Protein AF-A0A7X6ZC58-F1 (afdb_monomer_lite)

Foldseek 3Di:
DAFFDFPAKPVGCPPVDDDDPPDDDIDTDTDRGAAKDAQADQAFPFVVVSCVVCVVSQEAEDEDEDADQPRDFRGWHAKVVGGGDIDGRHYYIYTYTHNYHDWFFAADQAFPQPVVSCVVCVVRQEAAQEEAEPVNDDDDSVQKGFQDKPPDGRDIDHHHHHMYTYIYGPVVNVCSVCVPCQDQKDFDAPQAFPQQVVNCVVCVNNVQPDEAEAEPDPPAPADCVDPVRSRQKGFHDKPPDGRDIDGSPVGIYTYIHGPVSNVCSVPVDPPPPPDDDDDDDDDDDDDDDDDDDDDDDDDDD

Radius of gyration: 50.61 Å; chains: 1; bounding box: 110×76×152 Å

Sequence (301 aa):
VLPDIVLRQEPESDGELRIEPQGVTLTLYISLGQDSAVVPDVTGKSFQIADIELRTEGFLVKFTPEVSATVGKDTVIRTEPASGELAPKGSTVELFYSTGPEYVVMPGLQGLPYDQALSLLEENSLLLGGESSISGETIPDNDKYVIKQSPEAGGKYPPNTLVVITVGTAKNLYDYLNPTTVPEEAVMLEVRGLTFAKAMEEMEPLGVGSYKMVRWNPATTLDPNKAEDRTKIYIIEQKPEPGTRFKPSEGVTLTYGSAADLEEYRNPTTTTTTTTTPSTTEATTTVPSTTEPDPTEPEEP

pLDDT: mean 83.3, std 16.62, range [32.03, 97.62]

Structure (mmCIF, N/CA/C/O backbone):
data_AF-A0A7X6ZC58-F1
#
_entry.id   AF-A0A7X6ZC58-F1
#
loop_
_atom_site.group_PDB
_atom_site.id
_atom_site.type_symbol
_atom_site.label_atom_id
_atom_site.label_alt_id
_atom_site.label_comp_id
_atom_site.label_asym_id
_atom_site.label_entity_id
_atom_site.label_seq_id
_atom_site.pdbx_PDB_ins_code
_atom_site.Cartn_x
_atom_site.Cartn_y
_atom_site.Cartn_z
_atom_site.occupancy
_atom_site.B_iso_or_equiv
_atom_site.auth_seq_id
_atom_site.auth_comp_id
_atom_site.auth_asym_id
_atom_site.auth_atom_id
_atom_site.pdbx_PDB_model_num
ATOM 1 N N . VAL A 1 1 ? -29.790 4.967 52.715 1.00 55.62 1 VAL A N 1
ATOM 2 C CA . VAL A 1 1 ? -29.572 4.672 54.155 1.0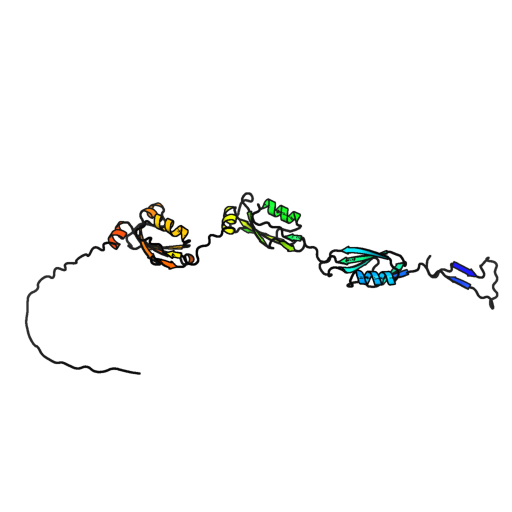0 55.62 1 VAL A CA 1
ATOM 3 C C . VAL A 1 1 ? -28.454 3.642 54.228 1.00 55.62 1 VAL A C 1
ATOM 5 O O . VAL A 1 1 ? -28.337 2.887 53.270 1.00 55.62 1 VAL A O 1
ATOM 8 N N . LEU A 1 2 ? -27.610 3.635 55.263 1.00 58.84 2 LEU A N 1
ATOM 9 C CA . LEU A 1 2 ? -26.588 2.587 55.417 1.00 58.84 2 LEU A CA 1
ATOM 10 C C . LEU A 1 2 ? -27.236 1.272 55.897 1.00 58.84 2 LEU A C 1
ATOM 12 O O . LEU A 1 2 ? -28.250 1.349 56.594 1.00 58.84 2 LEU A O 1
ATOM 16 N N . PRO A 1 3 ? -26.684 0.095 55.547 1.00 68.88 3 PRO A N 1
ATOM 17 C CA . PRO A 1 3 ? -27.120 -1.180 56.116 1.00 68.88 3 PRO A CA 1
ATOM 18 C C . PRO A 1 3 ? -26.828 -1.262 57.624 1.00 68.88 3 PRO A C 1
ATOM 20 O O . PRO A 1 3 ? -26.072 -0.456 58.166 1.00 68.88 3 PRO A O 1
ATOM 23 N N . ASP A 1 4 ? -27.451 -2.233 58.293 1.00 71.06 4 ASP A N 1
ATOM 24 C CA . ASP A 1 4 ? -27.249 -2.617 59.701 1.00 71.06 4 ASP A CA 1
ATOM 25 C C . ASP A 1 4 ? -27.532 -1.529 60.761 1.00 71.06 4 ASP A C 1
ATOM 27 O O . ASP A 1 4 ? -27.325 -1.735 61.958 1.00 71.06 4 ASP A O 1
ATOM 31 N N . ILE A 1 5 ? -28.101 -0.388 60.360 1.00 78.50 5 ILE A N 1
ATOM 32 C CA . ILE A 1 5 ? -28.598 0.643 61.282 1.00 78.50 5 ILE A CA 1
ATOM 33 C C . ILE A 1 5 ? -30.015 0.296 61.755 1.00 78.50 5 ILE A C 1
ATOM 35 O O . ILE A 1 5 ? -30.922 0.118 60.941 1.00 78.50 5 ILE A O 1
ATOM 39 N N . VAL A 1 6 ? -30.236 0.286 63.073 1.00 81.00 6 VAL A N 1
ATOM 40 C CA . VAL A 1 6 ? -31.583 0.265 63.671 1.00 81.00 6 VAL A CA 1
ATOM 41 C C . VAL A 1 6 ? -32.301 1.575 63.337 1.00 81.00 6 VAL A C 1
ATOM 43 O O . VAL A 1 6 ? -31.884 2.648 63.768 1.00 81.00 6 VAL A O 1
ATOM 46 N N . LEU A 1 7 ? -33.391 1.487 62.576 1.00 81.50 7 LEU A N 1
ATOM 47 C CA . LEU A 1 7 ? -34.234 2.625 62.195 1.00 81.50 7 LEU A CA 1
ATOM 48 C C . LEU A 1 7 ? -35.338 2.899 63.215 1.00 81.50 7 LEU A C 1
ATOM 50 O O . LEU A 1 7 ? -35.755 4.042 63.385 1.00 81.50 7 LEU A O 1
ATOM 54 N N . ARG A 1 8 ? -35.829 1.842 63.866 1.00 83.44 8 ARG A N 1
ATOM 55 C CA . ARG A 1 8 ? -36.879 1.896 64.886 1.00 83.44 8 ARG A CA 1
ATOM 56 C C . ARG A 1 8 ? -36.782 0.664 65.782 1.00 83.44 8 ARG A C 1
ATOM 58 O O . ARG A 1 8 ? -36.364 -0.401 65.328 1.00 83.44 8 ARG A O 1
ATOM 65 N N . GLN A 1 9 ? -37.197 0.804 67.033 1.00 84.56 9 GLN A N 1
ATOM 66 C CA . GLN A 1 9 ? -37.374 -0.310 67.962 1.00 84.56 9 GLN A CA 1
ATOM 67 C C . GLN A 1 9 ? -38.785 -0.273 68.551 1.00 84.56 9 GLN A C 1
ATOM 69 O O . GLN A 1 9 ? -39.342 0.807 68.723 1.00 84.56 9 GLN A O 1
ATOM 74 N N . GLU A 1 10 ? -39.346 -1.433 68.876 1.00 83.12 10 GLU A N 1
ATOM 75 C CA . GLU A 1 10 ? -40.589 -1.548 69.640 1.00 83.12 10 GLU A CA 1
ATOM 76 C C . GLU A 1 10 ? -40.375 -2.467 70.859 1.00 83.12 10 GLU A C 1
ATOM 78 O O . GLU A 1 10 ? -39.883 -3.586 70.682 1.00 83.12 10 GLU A O 1
ATOM 83 N N . PRO A 1 11 ? -40.732 -2.036 72.087 1.00 83.62 11 PRO A N 1
ATOM 84 C CA . PRO A 1 11 ? -41.199 -0.693 72.450 1.00 83.62 11 PRO A CA 1
ATOM 85 C C . PRO A 1 11 ? -40.168 0.414 72.157 1.00 83.62 11 PRO A C 1
ATOM 87 O O . PRO A 1 11 ? -38.953 0.211 72.238 1.00 83.62 11 PRO A O 1
ATOM 90 N N . GLU A 1 12 ? -40.672 1.596 71.800 1.00 77.00 12 GLU A N 1
ATOM 91 C CA . GLU A 1 12 ? -39.849 2.796 71.634 1.00 77.00 12 GLU A CA 1
ATOM 92 C C . GLU A 1 12 ? -39.301 3.247 72.997 1.00 77.00 12 GLU A C 1
ATOM 94 O O . GLU A 1 12 ? -39.978 3.141 74.019 1.00 77.00 12 GLU A O 1
ATOM 99 N N . SER A 1 13 ? -38.055 3.724 73.022 1.00 73.94 13 SER A N 1
ATOM 100 C CA . SER A 1 13 ? -37.399 4.174 74.252 1.00 73.94 13 SER A CA 1
ATOM 101 C C . SER A 1 13 ? -37.700 5.649 74.516 1.00 73.94 13 SER A C 1
ATOM 103 O O . SER A 1 13 ? -37.052 6.522 73.942 1.00 73.94 13 SER A O 1
ATOM 105 N N . ASP A 1 14 ? -38.613 5.921 75.446 1.00 70.50 14 ASP A N 1
ATOM 106 C CA . ASP A 1 14 ? -38.864 7.258 76.008 1.00 70.50 14 ASP A CA 1
ATOM 107 C C . ASP A 1 14 ? -37.728 7.775 76.923 1.00 70.50 14 ASP A C 1
ATOM 109 O O . ASP A 1 14 ? -37.619 8.977 77.159 1.00 70.50 14 ASP A O 1
ATOM 113 N N . GLY A 1 15 ? -36.857 6.879 77.401 1.00 68.25 15 GLY A N 1
ATOM 114 C CA . GLY A 1 15 ? -35.766 7.170 78.338 1.00 68.25 15 GLY A CA 1
ATOM 115 C C . GLY A 1 15 ? -36.094 6.892 79.812 1.00 68.25 15 GLY A C 1
ATOM 116 O O . GLY A 1 15 ? -35.179 6.879 80.636 1.00 68.25 15 GLY A O 1
ATOM 117 N N . GLU A 1 16 ? -37.354 6.603 80.147 1.00 64.06 16 GLU A N 1
ATOM 118 C CA . GLU A 1 16 ? -37.800 6.191 81.488 1.00 64.06 16 GLU A CA 1
ATOM 119 C C . GLU A 1 16 ? -38.141 4.688 81.567 1.00 64.06 16 GLU A C 1
ATOM 121 O O . GLU A 1 16 ? -38.162 4.117 82.664 1.00 64.06 16 GLU A O 1
ATOM 126 N N . LEU A 1 17 ? -38.357 4.031 80.419 1.00 63.53 17 LEU A N 1
ATOM 127 C CA . LEU A 1 17 ? -38.759 2.629 80.270 1.00 63.53 17 LEU A CA 1
ATOM 128 C C . LEU A 1 17 ? -37.809 1.631 80.966 1.00 63.53 17 LEU A C 1
ATOM 130 O O . LEU A 1 17 ? -36.859 1.099 80.385 1.00 63.53 17 LEU A O 1
ATOM 134 N N . ARG A 1 18 ? -38.121 1.297 82.221 1.00 63.59 18 ARG A N 1
ATOM 135 C CA . ARG A 1 18 ? -37.477 0.209 82.967 1.00 63.59 18 ARG A CA 1
ATOM 136 C C . ARG A 1 18 ? -37.988 -1.154 82.505 1.00 63.59 18 ARG A C 1
ATOM 138 O O . ARG A 1 18 ? -38.986 -1.661 83.008 1.00 63.59 18 ARG A O 1
ATOM 145 N N . ILE A 1 19 ? -37.253 -1.758 81.580 1.00 64.31 19 ILE A N 1
ATOM 146 C CA . ILE A 1 19 ? -37.431 -3.155 81.176 1.00 64.31 19 ILE A CA 1
ATOM 147 C C . ILE A 1 19 ? -36.996 -4.080 82.326 1.00 64.31 19 ILE A C 1
ATOM 149 O O . ILE A 1 19 ? -35.841 -4.039 82.757 1.00 64.31 19 ILE A O 1
ATOM 153 N N . GLU A 1 20 ? -37.902 -4.930 82.817 1.00 65.19 20 GLU A N 1
ATOM 154 C CA . GLU A 1 20 ? -37.530 -6.021 83.726 1.00 65.19 20 GLU A CA 1
ATOM 155 C C . GLU A 1 20 ? -36.683 -7.070 82.977 1.00 65.19 20 GLU A C 1
ATOM 157 O O . GLU A 1 20 ? -36.972 -7.381 81.819 1.00 65.19 20 GLU A O 1
ATOM 162 N N 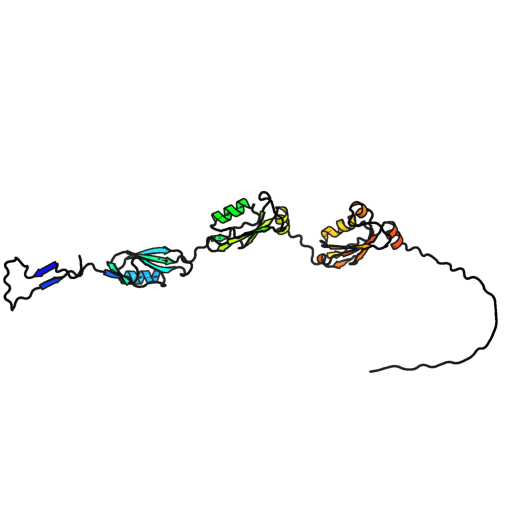. PRO A 1 21 ? -35.637 -7.646 83.602 1.00 61.38 21 PRO A N 1
ATOM 163 C CA . PRO A 1 21 ? -34.605 -8.415 82.896 1.00 61.38 21 PRO A CA 1
ATOM 164 C C . PRO A 1 21 ? -35.061 -9.776 82.339 1.00 61.38 21 PRO A C 1
ATOM 166 O O . PRO A 1 21 ? -34.238 -10.509 81.793 1.00 61.38 21 PRO A O 1
ATOM 169 N N . GLN A 1 22 ? -36.337 -10.147 82.488 1.00 61.31 22 GLN A N 1
ATOM 170 C CA . GLN A 1 22 ? -36.923 -11.369 81.936 1.00 61.31 22 GLN A CA 1
ATOM 171 C C . GLN A 1 22 ? -38.358 -11.093 81.460 1.00 61.31 22 GLN A C 1
ATOM 173 O O . GLN A 1 22 ? -39.194 -10.663 82.246 1.00 61.31 22 GLN A O 1
ATOM 178 N N . GLY A 1 23 ? -38.653 -11.377 80.185 1.00 66.31 23 GLY A N 1
ATOM 179 C CA . GLY A 1 23 ? -40.019 -11.385 79.635 1.00 66.31 23 GLY A CA 1
ATOM 180 C C . GLY A 1 23 ? -40.331 -10.350 78.546 1.00 66.31 23 GLY A C 1
ATOM 181 O O . GLY A 1 23 ? -41.304 -10.536 77.821 1.00 66.31 23 GLY A O 1
ATOM 182 N N . VAL A 1 24 ? -39.519 -9.301 78.374 1.00 74.00 24 VAL A N 1
ATOM 183 C CA . VAL A 1 24 ? -39.725 -8.301 77.308 1.00 74.00 24 VAL A CA 1
ATOM 184 C C . VAL A 1 24 ? -39.003 -8.712 76.024 1.00 74.00 24 VAL A C 1
ATOM 186 O O . VAL A 1 24 ? -37.785 -8.880 76.011 1.00 74.00 24 VAL A O 1
ATOM 189 N N . THR A 1 25 ? -39.755 -8.820 74.929 1.00 75.19 25 THR A N 1
ATOM 190 C CA . THR A 1 25 ? -39.218 -8.960 73.568 1.00 75.19 25 THR A CA 1
ATOM 191 C C . THR A 1 25 ? -39.019 -7.575 72.961 1.00 75.19 25 THR A C 1
ATOM 193 O O . THR A 1 25 ? -39.953 -6.775 72.959 1.00 75.19 25 THR A O 1
ATOM 196 N N . LEU A 1 26 ? -37.826 -7.301 72.426 1.00 83.12 26 LEU A N 1
ATOM 197 C CA . LEU A 1 26 ? -37.522 -6.064 71.706 1.00 83.12 26 LEU A CA 1
ATOM 198 C C . LEU A 1 26 ? -37.515 -6.337 70.193 1.00 83.12 26 LEU A C 1
ATOM 200 O O . LEU A 1 26 ? -36.701 -7.126 69.711 1.00 83.12 26 LEU A O 1
ATOM 204 N N . THR A 1 27 ? -38.401 -5.690 69.441 1.00 86.19 27 THR A N 1
ATOM 205 C CA . THR A 1 27 ? -38.455 -5.794 67.974 1.00 86.19 27 THR A CA 1
ATOM 206 C C . THR A 1 27 ? -37.584 -4.703 67.361 1.00 86.19 27 THR A C 1
ATOM 208 O O . THR A 1 27 ? -37.837 -3.522 67.585 1.00 86.19 27 THR A O 1
ATOM 211 N N . LEU A 1 28 ? -36.572 -5.077 66.574 1.00 82.81 28 LEU A N 1
ATOM 212 C CA . LEU A 1 28 ? -35.681 -4.137 65.883 1.00 82.81 28 LEU A CA 1
ATOM 213 C C . LEU A 1 28 ? -35.998 -4.074 64.385 1.00 82.81 28 LEU A C 1
ATOM 215 O O . LEU A 1 28 ? -35.921 -5.080 63.682 1.00 82.81 28 LEU A O 1
ATOM 219 N N . TYR A 1 29 ? -36.290 -2.875 63.886 1.00 83.38 29 TYR A N 1
ATOM 220 C CA . TYR A 1 29 ? -36.428 -2.589 62.460 1.00 83.38 29 TYR A CA 1
ATOM 221 C C . TYR A 1 29 ? -35.076 -2.113 61.922 1.00 83.38 29 TYR A C 1
ATOM 223 O O . TYR A 1 29 ? -34.695 -0.957 62.114 1.00 83.38 29 TYR A O 1
ATOM 231 N N . ILE A 1 30 ? -34.335 -3.015 61.282 1.00 80.44 30 ILE A N 1
ATOM 232 C CA . ILE A 1 30 ? -32.977 -2.764 60.779 1.00 80.44 30 ILE A CA 1
ATOM 233 C C . ILE A 1 30 ? -33.029 -2.340 59.305 1.00 80.44 30 ILE A C 1
ATOM 235 O O . ILE A 1 30 ? -33.803 -2.880 58.513 1.00 80.44 30 ILE A O 1
ATOM 239 N N . SER A 1 31 ? -32.204 -1.365 58.926 1.00 76.44 31 SER A N 1
ATOM 240 C CA . SER A 1 31 ? -32.019 -0.968 57.533 1.00 76.44 31 SER A CA 1
ATOM 241 C C . SER A 1 31 ? -31.264 -2.040 56.751 1.00 76.44 31 SER A C 1
ATOM 243 O O . SER A 1 31 ? -30.138 -2.382 57.095 1.00 76.44 31 SER A O 1
ATOM 245 N N . LEU A 1 32 ? -31.839 -2.494 55.637 1.00 70.31 32 LEU A N 1
ATOM 246 C CA . LEU A 1 32 ? -31.146 -3.342 54.657 1.00 70.31 32 LEU A CA 1
ATOM 247 C C . LEU A 1 32 ? -30.225 -2.539 53.712 1.00 70.31 32 LEU A C 1
ATOM 249 O O . LEU A 1 32 ? -29.669 -3.094 52.770 1.00 70.31 32 LEU A O 1
ATOM 253 N N . GLY A 1 33 ? -30.069 -1.229 53.933 1.00 68.25 33 GLY A N 1
ATOM 254 C CA . GLY A 1 33 ? -29.308 -0.341 53.056 1.00 68.25 33 GLY A CA 1
ATOM 255 C C . GLY A 1 33 ? -30.079 0.085 51.801 1.00 68.25 33 GLY A C 1
ATOM 256 O O . GLY A 1 33 ? -31.295 0.282 51.832 1.00 68.25 33 GLY A O 1
ATOM 257 N N . GLN A 1 34 ? -29.353 0.288 50.702 1.00 71.62 34 GLN A N 1
ATOM 258 C CA . GLN A 1 34 ? -29.904 0.513 49.363 1.00 71.62 34 GLN A CA 1
ATOM 259 C C . GLN A 1 34 ? -29.814 -0.799 48.582 1.00 71.62 34 GLN A C 1
ATOM 261 O O . GLN A 1 34 ? -28.732 -1.382 48.523 1.00 71.62 34 GLN A O 1
ATOM 266 N N . ASP A 1 35 ? -30.923 -1.257 47.989 1.00 80.69 35 ASP A N 1
ATOM 267 C CA . ASP A 1 35 ? -30.922 -2.519 47.240 1.00 80.69 35 ASP A CA 1
ATOM 268 C C . ASP A 1 35 ? -29.908 -2.450 46.088 1.00 80.69 35 ASP A C 1
ATOM 270 O O . ASP A 1 35 ? -29.960 -1.552 45.244 1.00 80.69 35 ASP A O 1
ATOM 274 N N . SER A 1 36 ? -28.947 -3.367 46.114 1.00 84.56 36 SER A N 1
ATOM 275 C CA . SER A 1 36 ? -27.740 -3.354 45.291 1.00 84.56 36 SER A CA 1
ATOM 276 C C . SER A 1 36 ? -27.432 -4.770 44.823 1.00 84.56 36 SER A C 1
ATOM 278 O O . SER A 1 36 ? -27.675 -5.736 45.549 1.00 84.56 36 SER A O 1
ATOM 280 N N . ALA A 1 37 ? -26.901 -4.893 43.614 1.00 88.94 37 ALA A N 1
ATOM 281 C CA . ALA A 1 37 ? -26.422 -6.146 43.045 1.00 88.94 37 ALA A CA 1
ATOM 282 C C . ALA A 1 37 ? -24.916 -6.053 42.768 1.00 88.94 37 ALA A C 1
ATOM 284 O O . ALA A 1 37 ? -24.338 -4.965 42.731 1.00 88.94 37 ALA A O 1
ATOM 285 N N . VAL A 1 38 ? -24.278 -7.207 42.586 1.00 92.69 38 VAL A N 1
ATOM 286 C CA . VAL A 1 38 ? -22.905 -7.281 42.078 1.00 92.69 38 VAL A CA 1
ATOM 287 C C . VAL A 1 38 ? -22.968 -7.198 40.556 1.00 92.69 38 VAL A C 1
ATOM 289 O O . VAL A 1 38 ? -23.770 -7.904 39.948 1.00 92.69 38 VAL A O 1
ATOM 292 N N . VAL A 1 39 ? -22.140 -6.364 39.928 1.00 95.38 39 VAL A N 1
ATOM 293 C CA . VAL A 1 39 ? -22.055 -6.303 38.462 1.00 95.38 39 VAL A CA 1
ATOM 294 C C . VAL A 1 39 ? -21.466 -7.629 37.942 1.00 95.38 39 VAL A C 1
ATOM 296 O O . VAL A 1 39 ? -20.329 -7.954 38.297 1.00 95.38 39 VAL A O 1
ATOM 299 N N . PRO A 1 40 ? -22.198 -8.423 37.135 1.00 94.94 40 PRO A N 1
ATOM 300 C CA . PRO A 1 40 ? -21.706 -9.697 36.613 1.00 94.94 40 PRO A CA 1
ATOM 301 C C . PRO A 1 40 ? -20.539 -9.503 35.637 1.00 94.94 40 PRO A C 1
ATOM 303 O O . PRO A 1 40 ? -20.475 -8.506 34.917 1.00 94.94 40 PRO A O 1
ATOM 306 N N . ASP A 1 41 ? -19.634 -10.485 35.565 1.00 96.25 41 ASP A N 1
ATOM 307 C CA . ASP A 1 41 ? -18.601 -10.490 34.527 1.00 96.25 41 ASP A CA 1
ATOM 308 C C . ASP A 1 41 ? -19.198 -10.878 33.166 1.00 96.25 41 ASP A C 1
ATOM 310 O O . ASP A 1 41 ? -19.613 -12.017 32.915 1.00 96.25 41 ASP A O 1
ATOM 314 N N . VAL A 1 42 ? -19.231 -9.882 32.287 1.00 95.88 42 VAL A N 1
ATOM 315 C CA . VAL A 1 42 ? -19.708 -9.953 30.904 1.00 95.88 42 VAL A CA 1
ATOM 316 C C . VAL A 1 42 ? -18.571 -9.831 29.879 1.00 95.88 42 VAL A C 1
ATOM 318 O O . VAL A 1 42 ? -18.827 -9.799 28.673 1.00 95.88 42 VAL A O 1
ATOM 321 N N . THR A 1 43 ? -17.318 -9.768 30.333 1.00 95.31 43 THR A N 1
ATOM 322 C CA . THR A 1 43 ? -16.132 -9.557 29.491 1.00 95.31 43 THR A CA 1
ATOM 323 C C . THR A 1 43 ? -15.990 -10.672 28.453 1.00 95.31 43 THR A C 1
ATOM 325 O O . THR A 1 43 ? -16.170 -11.851 28.752 1.00 95.31 43 THR A O 1
ATOM 328 N N . GLY A 1 44 ? -15.695 -10.320 27.198 1.00 94.56 44 GLY A N 1
ATOM 329 C CA . GLY A 1 44 ? -15.550 -11.302 26.117 1.00 94.56 44 GLY A CA 1
ATOM 330 C C . GLY A 1 44 ? -16.858 -11.939 25.616 1.00 94.56 44 GLY A C 1
ATOM 331 O O . GLY A 1 44 ? -16.814 -12.730 24.673 1.00 94.56 44 GLY A O 1
ATOM 332 N N . LYS A 1 45 ? -18.024 -11.597 26.184 1.00 96.25 45 LYS A N 1
ATOM 333 C CA . LYS A 1 45 ? -19.347 -11.968 25.642 1.00 96.25 45 LYS A CA 1
ATOM 334 C C . LYS A 1 45 ? -19.762 -10.979 24.548 1.00 96.25 45 LYS A C 1
ATOM 336 O O . LYS A 1 45 ? -19.205 -9.887 24.452 1.00 96.25 45 LYS A O 1
ATOM 341 N N . SER A 1 46 ? -20.762 -11.311 23.727 1.00 96.38 46 SER A N 1
ATOM 342 C CA . SER A 1 46 ? -21.362 -10.301 22.840 1.00 96.38 46 SER A CA 1
ATOM 343 C C . SER A 1 46 ? -22.143 -9.269 23.659 1.00 96.38 46 SER A C 1
ATOM 345 O O . SER A 1 46 ? -22.727 -9.610 24.693 1.00 96.38 46 SER A O 1
ATOM 347 N N . PHE A 1 47 ? -22.211 -8.016 23.193 1.00 92.81 47 PHE A N 1
ATOM 348 C CA . PHE A 1 47 ? -22.935 -6.956 23.918 1.00 92.81 47 PHE A CA 1
ATOM 349 C C . PHE A 1 47 ? -24.420 -7.297 24.153 1.00 92.81 47 PHE A C 1
ATOM 351 O O . PHE A 1 47 ? -25.023 -6.836 25.115 1.00 92.81 47 PHE A O 1
ATOM 358 N N . GLN A 1 48 ? -24.997 -8.141 23.292 1.00 95.00 48 GLN A N 1
ATOM 359 C CA . GLN A 1 48 ? -26.384 -8.605 23.360 1.00 95.00 48 GLN A CA 1
ATOM 360 C C . GLN A 1 48 ? -26.621 -9.601 24.506 1.00 95.00 48 GLN A C 1
ATOM 362 O O . GLN A 1 48 ? -27.651 -9.534 25.169 1.00 95.00 48 GLN A O 1
ATOM 367 N N . ILE A 1 49 ? -25.675 -10.514 24.757 1.00 96.12 49 ILE A N 1
ATOM 368 C CA . ILE A 1 49 ? -25.748 -11.454 25.889 1.00 96.12 49 ILE A CA 1
ATOM 369 C C . ILE A 1 49 ? -25.504 -10.696 27.197 1.00 96.12 49 ILE A C 1
ATOM 371 O O . ILE A 1 49 ? -26.242 -10.867 28.164 1.00 96.12 49 ILE A O 1
ATOM 375 N N . ALA A 1 50 ? -24.513 -9.804 27.194 1.00 95.62 50 ALA A N 1
ATOM 376 C CA . ALA A 1 50 ? -24.180 -8.952 28.327 1.00 95.62 50 ALA A CA 1
ATOM 377 C C . ALA A 1 50 ? -25.347 -8.051 28.774 1.00 95.62 50 ALA A C 1
ATOM 379 O O . ALA A 1 50 ? -25.591 -7.915 29.969 1.00 95.62 50 ALA A O 1
ATOM 380 N N . ASP A 1 51 ? -26.106 -7.481 27.831 1.00 96.56 51 ASP A N 1
ATOM 381 C CA . ASP A 1 51 ? -27.311 -6.696 28.125 1.00 96.56 51 ASP A CA 1
ATOM 382 C C . ASP A 1 51 ? -28.384 -7.511 28.864 1.00 96.56 51 ASP A C 1
ATOM 384 O O . ASP A 1 51 ? -28.961 -7.035 29.842 1.00 96.56 51 ASP A O 1
ATOM 388 N N . ILE A 1 52 ? -28.612 -8.759 28.442 1.00 96.75 52 ILE A N 1
ATOM 389 C CA . ILE A 1 52 ? -29.585 -9.666 29.067 1.00 96.75 52 ILE A CA 1
ATOM 390 C C . ILE A 1 52 ? -29.152 -10.026 30.494 1.00 96.75 52 ILE A C 1
ATOM 392 O O . ILE A 1 52 ? -29.979 -10.001 31.406 1.00 96.75 52 ILE A O 1
ATOM 396 N N . GLU A 1 53 ? -27.871 -10.334 30.709 1.00 95.75 53 GLU A N 1
ATOM 397 C CA . GLU A 1 53 ? -27.339 -10.650 32.041 1.00 95.75 53 GLU A CA 1
ATOM 398 C C . GLU A 1 53 ? -27.417 -9.439 32.987 1.00 95.75 53 GLU A C 1
ATOM 400 O O . GLU A 1 53 ? -27.988 -9.545 34.073 1.00 95.75 53 GLU A O 1
ATOM 405 N N . LEU A 1 54 ? -26.947 -8.263 32.556 1.00 95.25 54 LEU A N 1
ATOM 406 C CA . LEU A 1 54 ? -27.000 -7.030 33.354 1.00 95.25 54 LEU A CA 1
ATOM 407 C C . LEU A 1 54 ? -28.440 -6.637 33.724 1.00 95.25 54 LEU A C 1
ATOM 409 O O . LEU A 1 54 ? -28.707 -6.267 34.869 1.00 95.25 54 LEU A O 1
ATOM 413 N N . ARG A 1 55 ? -29.395 -6.764 32.792 1.00 95.44 55 ARG A N 1
ATOM 414 C CA . ARG A 1 55 ? -30.821 -6.512 33.071 1.00 95.44 55 ARG A CA 1
ATOM 415 C C . ARG A 1 55 ? -31.441 -7.549 34.003 1.00 95.44 55 ARG A C 1
ATOM 417 O O . ARG A 1 55 ? -32.371 -7.206 34.730 1.00 95.44 55 ARG A O 1
ATOM 424 N N . THR A 1 56 ? -30.942 -8.785 34.000 1.00 94.44 56 THR A N 1
ATOM 425 C CA . THR A 1 56 ? -31.419 -9.864 34.882 1.00 94.44 56 THR A CA 1
ATOM 426 C C . THR A 1 56 ? -31.036 -9.599 36.341 1.00 94.44 56 THR A C 1
ATOM 428 O O . THR A 1 56 ? -31.873 -9.779 37.223 1.00 94.44 56 THR A O 1
ATOM 431 N N . GLU A 1 57 ? -29.844 -9.048 36.592 1.00 92.50 57 GLU A N 1
ATOM 432 C CA . GLU A 1 57 ? -29.426 -8.549 37.919 1.00 92.50 57 GLU A CA 1
ATOM 433 C C . GLU A 1 57 ? -30.091 -7.208 38.313 1.00 92.50 57 GLU A C 1
ATOM 435 O O . GLU A 1 57 ? -29.926 -6.709 39.429 1.00 92.50 57 GLU A O 1
ATOM 440 N N . GLY A 1 58 ? -30.905 -6.633 37.420 1.00 92.06 58 GLY A N 1
ATOM 441 C CA . GLY A 1 58 ? -31.700 -5.430 37.670 1.00 92.06 58 GLY A CA 1
ATOM 442 C C . GLY A 1 58 ? -31.015 -4.111 37.308 1.00 92.06 58 GLY A C 1
ATOM 443 O O . GLY A 1 58 ? -31.466 -3.059 37.767 1.00 92.06 58 GLY A O 1
ATOM 444 N N . PHE A 1 59 ? -29.953 -4.128 36.499 1.00 95.44 59 PHE A N 1
ATOM 445 C CA . PHE A 1 59 ? -29.298 -2.914 36.005 1.00 95.44 59 PHE A CA 1
ATOM 446 C C . PHE A 1 59 ? -29.949 -2.357 34.733 1.00 95.44 59 PHE A C 1
ATOM 448 O O . PHE A 1 59 ? -30.544 -3.072 33.923 1.00 95.44 59 PHE A O 1
ATOM 455 N N . LEU A 1 60 ? -29.785 -1.051 34.526 1.00 95.75 60 LEU A N 1
ATOM 456 C CA . LEU A 1 60 ? -29.951 -0.423 33.218 1.00 95.75 60 LEU A CA 1
ATOM 457 C C . LEU A 1 60 ? -28.612 -0.477 32.473 1.00 95.75 60 LEU A C 1
ATOM 459 O O . LEU A 1 60 ? -27.556 -0.416 33.093 1.00 95.75 60 LEU A O 1
ATOM 463 N N . VAL A 1 61 ? -28.644 -0.567 31.144 1.00 96.69 61 VAL A N 1
ATOM 464 C CA . VAL A 1 61 ? -27.433 -0.697 30.317 1.00 96.69 61 VAL A CA 1
ATOM 465 C C . VAL A 1 61 ? -27.341 0.469 29.340 1.00 96.69 61 VAL A C 1
ATOM 467 O O . VAL A 1 61 ? -28.295 0.741 28.603 1.00 96.69 61 VAL A O 1
ATOM 470 N N . LYS A 1 62 ? -26.188 1.142 29.326 1.00 97.19 62 LYS A N 1
ATOM 471 C CA . LYS A 1 62 ? -25.783 2.124 28.311 1.00 97.19 62 LYS A CA 1
ATOM 472 C C . LYS A 1 62 ? -24.671 1.503 27.469 1.00 97.19 62 LYS A C 1
ATOM 474 O O . LYS A 1 62 ? -23.614 1.195 28.002 1.00 97.19 62 LYS A O 1
ATOM 479 N N . PHE A 1 63 ? -24.889 1.346 26.167 1.00 96.56 63 PHE A N 1
ATOM 480 C CA . PHE A 1 63 ? -23.847 0.880 25.249 1.00 96.56 63 PHE A CA 1
ATOM 481 C C . PHE A 1 63 ? -22.959 2.042 24.807 1.00 96.56 63 PHE A C 1
ATOM 483 O O . PHE A 1 63 ? -23.473 3.043 24.303 1.00 96.56 63 PHE A O 1
ATOM 490 N N . THR A 1 64 ? -21.645 1.872 24.922 1.00 96.69 64 THR A N 1
ATOM 491 C CA . THR A 1 64 ? -20.648 2.826 24.429 1.00 96.69 64 THR A CA 1
ATOM 492 C C . THR A 1 64 ? -19.645 2.101 23.522 1.00 96.69 64 THR A C 1
ATOM 494 O O . THR A 1 64 ? -19.038 1.120 23.953 1.00 96.69 64 THR A O 1
ATOM 497 N N . PRO A 1 65 ? -19.480 2.524 22.255 1.00 94.38 65 PRO A N 1
ATOM 498 C CA . PRO A 1 65 ? -18.498 1.928 21.355 1.00 94.38 65 PRO A CA 1
ATOM 499 C C . PRO A 1 65 ? -17.072 2.317 21.764 1.00 94.38 65 PRO A C 1
ATOM 501 O O . PRO A 1 65 ? -16.800 3.483 22.046 1.00 94.38 65 PRO A O 1
ATOM 504 N N . GLU A 1 66 ? -16.155 1.356 21.736 1.00 93.62 66 GLU A N 1
ATOM 505 C CA . GLU A 1 66 ? -14.731 1.541 22.028 1.00 93.62 66 GLU A CA 1
ATOM 506 C C . GLU A 1 66 ? -13.896 0.800 20.966 1.00 93.62 66 GLU A C 1
ATOM 508 O O . GLU A 1 66 ? -14.237 -0.309 20.555 1.00 93.62 66 GLU A O 1
ATOM 513 N N . VAL A 1 67 ? -12.828 1.425 20.462 1.00 90.25 67 VAL A N 1
ATOM 514 C CA . VAL A 1 67 ? -11.960 0.826 19.430 1.00 90.25 67 VAL A CA 1
ATOM 515 C C . VAL A 1 67 ? -11.023 -0.188 20.081 1.00 90.25 67 VAL A C 1
ATOM 517 O O . VAL A 1 67 ? -10.369 0.124 21.075 1.00 90.25 67 VAL A O 1
ATOM 520 N N . SER A 1 68 ? -10.903 -1.390 19.510 1.00 87.94 68 SER A N 1
ATOM 521 C CA . SER A 1 68 ? -9.948 -2.391 19.996 1.00 87.94 68 SER A CA 1
ATOM 522 C C . SER A 1 68 ? -9.389 -3.257 18.876 1.00 87.94 68 SER A C 1
ATOM 524 O O . SER A 1 68 ? -10.119 -3.943 18.166 1.00 87.94 68 SER A O 1
ATOM 526 N N . ALA A 1 69 ? -8.060 -3.277 18.762 1.00 85.31 69 ALA A N 1
ATOM 52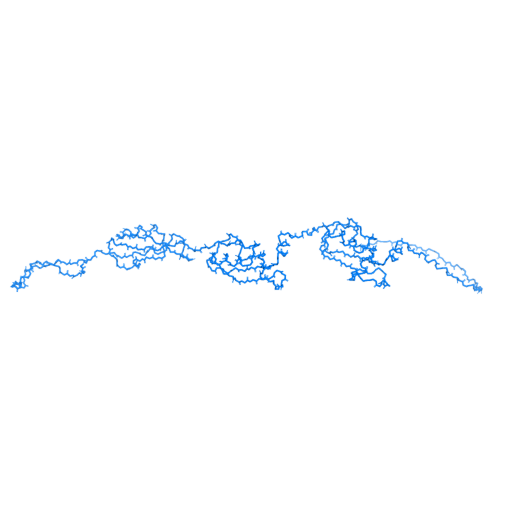7 C CA . ALA A 1 69 ? -7.346 -4.133 17.816 1.00 85.31 69 ALA A CA 1
ATOM 528 C C . ALA A 1 69 ? -7.230 -5.603 18.269 1.00 85.31 69 ALA A C 1
ATOM 530 O O . ALA A 1 69 ? -6.828 -6.450 17.475 1.00 85.31 69 ALA A O 1
ATOM 531 N N . THR A 1 70 ? -7.560 -5.913 19.529 1.00 86.25 70 THR A N 1
ATOM 532 C CA . THR A 1 70 ? -7.426 -7.260 20.117 1.00 86.25 70 THR A CA 1
ATOM 533 C C . THR A 1 70 ? -8.765 -7.927 20.422 1.00 86.25 70 THR A C 1
ATOM 535 O O . THR A 1 70 ? -8.853 -9.153 20.373 1.00 86.25 70 THR A O 1
ATOM 538 N N . VAL A 1 71 ? -9.813 -7.152 20.716 1.00 89.69 71 VAL A N 1
ATOM 539 C CA . VAL A 1 71 ? -11.159 -7.668 21.003 1.00 89.69 71 VAL A CA 1
ATOM 540 C C . VAL A 1 71 ? -11.996 -7.638 19.726 1.00 89.69 71 VAL A C 1
ATOM 542 O O . VAL A 1 71 ? -12.146 -6.590 19.100 1.00 89.69 71 VAL A O 1
ATOM 545 N N . GLY A 1 72 ? -12.559 -8.785 19.339 1.00 88.81 72 GLY A N 1
ATOM 546 C CA . GLY A 1 72 ? -13.407 -8.900 18.149 1.00 88.81 72 GLY A CA 1
ATOM 547 C C . GLY A 1 72 ? -14.621 -7.966 18.195 1.00 88.81 72 GLY A C 1
ATOM 548 O O . GLY A 1 72 ? -15.149 -7.674 19.265 1.00 88.81 72 GLY A O 1
ATOM 549 N N . LYS A 1 73 ? -15.076 -7.494 17.029 1.00 91.62 73 LYS A N 1
ATOM 550 C CA . LYS A 1 73 ? -16.223 -6.578 16.924 1.00 91.62 73 LYS A CA 1
ATOM 551 C C . LYS A 1 73 ? -17.473 -7.139 17.629 1.00 91.62 73 LYS A C 1
ATOM 553 O O . LYS A 1 73 ? -17.680 -8.349 17.676 1.00 91.62 73 LYS A O 1
ATOM 558 N N . ASP A 1 74 ? -18.300 -6.243 18.168 1.00 93.75 74 ASP A N 1
ATOM 559 C CA . ASP A 1 74 ? -19.566 -6.514 18.869 1.00 93.75 74 ASP A CA 1
ATOM 560 C C . ASP A 1 74 ? -19.407 -7.325 20.184 1.00 93.75 74 ASP A C 1
ATOM 562 O O . ASP A 1 74 ? -20.387 -7.797 20.769 1.00 93.75 74 ASP A O 1
ATOM 566 N N . THR A 1 75 ? -18.170 -7.432 20.688 1.00 96.00 75 THR A N 1
ATOM 567 C CA . THR A 1 75 ? -17.787 -8.129 21.932 1.00 96.00 75 THR A CA 1
ATOM 568 C C . THR A 1 75 ? -17.461 -7.125 23.045 1.00 96.00 75 THR A C 1
ATOM 570 O O . THR A 1 75 ? -16.869 -6.079 22.778 1.00 96.00 75 THR A O 1
ATOM 573 N N . VAL A 1 76 ? -17.835 -7.418 24.293 1.00 96.81 76 VAL A N 1
ATOM 574 C CA . VAL A 1 76 ? -17.596 -6.544 25.455 1.00 96.81 76 VAL A CA 1
ATOM 575 C C . VAL A 1 76 ? -16.114 -6.512 25.833 1.00 96.81 76 VAL A C 1
ATOM 577 O O . VAL A 1 76 ? -15.492 -7.559 26.021 1.00 96.81 76 VAL A O 1
ATOM 580 N N . ILE A 1 77 ? -15.579 -5.299 25.982 1.00 96.31 77 ILE A N 1
ATOM 581 C CA . ILE A 1 77 ? -14.220 -5.020 26.460 1.00 96.31 77 ILE A CA 1
ATOM 582 C C . ILE A 1 77 ? -14.210 -4.882 27.988 1.00 96.31 77 ILE A C 1
ATOM 584 O O . ILE A 1 77 ? -13.334 -5.441 28.640 1.00 96.31 77 ILE A O 1
ATOM 588 N N . ARG A 1 78 ? -15.165 -4.124 28.551 1.00 95.56 78 ARG A N 1
ATOM 589 C CA . ARG A 1 78 ? -15.266 -3.798 29.988 1.00 95.56 78 ARG A CA 1
ATOM 590 C C . ARG A 1 78 ? -16.632 -3.190 30.340 1.00 95.56 78 ARG A C 1
ATOM 592 O O . ARG A 1 78 ? -17.373 -2.766 29.450 1.00 95.56 78 ARG A O 1
ATOM 599 N N . THR A 1 79 ? -16.929 -3.081 31.633 1.00 96.75 79 THR A N 1
ATOM 600 C CA . THR A 1 79 ? -18.069 -2.322 32.179 1.00 96.75 79 THR A CA 1
ATOM 601 C C . THR A 1 79 ? -17.610 -1.245 33.163 1.00 96.75 79 THR A C 1
ATOM 603 O O . THR A 1 79 ? -16.503 -1.318 33.692 1.00 96.75 79 THR A O 1
ATOM 606 N N . GLU A 1 80 ? -18.471 -0.258 33.401 1.00 95.69 80 GLU A N 1
ATOM 607 C CA . GLU A 1 80 ? -18.341 0.776 34.432 1.00 95.69 80 GLU A CA 1
ATOM 608 C C . GLU A 1 80 ? -19.711 0.953 35.132 1.00 95.69 80 GLU A C 1
ATOM 610 O O . GLU A 1 80 ? -20.664 1.369 34.463 1.00 95.69 80 GLU A O 1
ATOM 615 N N . PRO A 1 81 ? -19.881 0.635 36.432 1.00 94.88 81 PRO A N 1
ATOM 616 C CA . PRO A 1 81 ? -18.899 0.053 37.354 1.00 94.88 81 PRO A CA 1
ATOM 617 C C . PRO A 1 81 ? -18.336 -1.304 36.900 1.00 94.88 81 PRO A C 1
ATOM 619 O O . PRO A 1 81 ? -18.902 -1.984 36.032 1.00 94.88 81 PRO A O 1
ATOM 622 N N . ALA A 1 82 ? -17.195 -1.690 37.464 1.00 94.12 82 ALA A N 1
ATOM 623 C CA . ALA A 1 82 ? -16.452 -2.867 37.032 1.00 94.12 82 ALA A CA 1
ATOM 624 C C . ALA A 1 82 ? -17.109 -4.183 37.491 1.00 94.12 82 ALA A C 1
ATOM 626 O O . ALA A 1 82 ? -17.827 -4.247 38.490 1.00 94.12 82 ALA A O 1
ATOM 627 N N . SER A 1 83 ? -16.834 -5.270 36.767 1.00 92.56 83 SER A N 1
ATOM 628 C CA . SER A 1 83 ? -17.285 -6.618 37.128 1.00 92.56 83 SER A CA 1
ATOM 629 C C . SER A 1 83 ? -16.831 -7.000 38.544 1.00 92.56 83 SER A C 1
ATOM 631 O O . SER A 1 83 ? -15.636 -6.958 38.845 1.00 92.56 83 SER A O 1
ATOM 633 N N . GLY A 1 84 ? -17.767 -7.418 39.395 1.00 90.94 84 GLY A N 1
ATOM 634 C CA . GLY A 1 84 ? -17.521 -7.731 40.805 1.00 90.94 84 GLY A CA 1
ATOM 635 C C . GLY A 1 84 ? -17.757 -6.567 41.776 1.00 90.94 84 GLY A C 1
ATOM 636 O O . GLY A 1 84 ? -17.790 -6.802 42.985 1.00 90.94 84 GLY A O 1
ATOM 637 N N . GLU A 1 85 ? -17.970 -5.339 41.296 1.00 91.50 85 GLU A N 1
ATOM 638 C CA . GLU A 1 85 ? -18.331 -4.203 42.152 1.00 91.50 85 GLU A CA 1
ATOM 639 C C . GLU A 1 85 ? -19.822 -4.216 42.525 1.00 91.50 85 GLU A C 1
ATOM 641 O O . GLU A 1 85 ? -20.663 -4.759 41.807 1.00 91.50 85 GLU A O 1
ATOM 646 N N . LEU A 1 86 ? -20.158 -3.610 43.669 1.00 89.56 86 LEU A N 1
ATOM 647 C CA . LEU A 1 86 ? -21.540 -3.436 44.118 1.00 89.56 86 LEU A CA 1
ATOM 648 C C . LEU A 1 86 ? -22.121 -2.134 43.562 1.00 89.56 86 LEU A C 1
ATOM 650 O O . LEU A 1 86 ? -21.641 -1.048 43.890 1.00 89.56 86 LEU A O 1
ATOM 654 N N . ALA A 1 87 ? -23.198 -2.247 42.790 1.00 90.38 87 ALA A N 1
ATOM 655 C CA . ALA A 1 87 ? -23.931 -1.117 42.231 1.00 90.38 87 ALA A CA 1
ATOM 656 C C . ALA A 1 87 ? -25.425 -1.184 42.624 1.00 90.38 87 ALA A C 1
ATOM 658 O O . ALA A 1 87 ? -25.984 -2.281 42.734 1.00 90.38 87 ALA A O 1
ATOM 659 N N . PRO A 1 88 ? -26.108 -0.044 42.852 1.00 89.94 88 PRO A N 1
ATOM 660 C CA . PRO A 1 88 ? -27.533 -0.043 43.178 1.00 89.94 88 PRO A CA 1
ATOM 661 C C . PRO A 1 88 ? -28.395 -0.653 42.070 1.00 89.94 88 PRO A C 1
ATOM 663 O O . PRO A 1 88 ? -28.199 -0.355 40.892 1.00 89.94 88 PRO A O 1
ATOM 666 N N . LYS A 1 89 ? -29.423 -1.431 42.418 1.00 88.12 89 LYS A N 1
ATOM 667 C CA . LYS A 1 89 ? -30.378 -1.900 41.404 1.00 88.12 89 LYS A CA 1
ATOM 668 C C . LYS A 1 89 ? -31.108 -0.712 40.773 1.00 88.12 89 LYS A C 1
ATOM 670 O O . LYS A 1 89 ? -31.424 0.275 41.440 1.00 88.12 89 LYS A O 1
ATOM 675 N N . GLY A 1 90 ? -31.338 -0.791 39.467 1.00 90.50 90 GLY A N 1
ATOM 676 C CA . GLY A 1 90 ? -31.831 0.318 38.653 1.00 90.50 90 GLY A CA 1
ATOM 677 C C . GLY A 1 90 ? -30.786 1.389 38.306 1.00 90.50 90 GLY A C 1
ATOM 678 O O . GLY A 1 90 ? -31.134 2.324 37.584 1.00 90.50 90 GLY A O 1
ATOM 679 N N . SER A 1 91 ? -29.526 1.286 38.757 1.00 93.62 91 SER A N 1
ATOM 680 C CA . SER A 1 91 ? -28.453 2.142 38.231 1.00 93.62 91 SER A CA 1
ATOM 681 C C . SER A 1 91 ? -28.084 1.752 36.799 1.00 93.62 91 SER A C 1
ATOM 683 O O . SER A 1 91 ? -28.286 0.613 36.373 1.00 93.62 91 SER A O 1
ATOM 685 N N . THR A 1 92 ? -27.496 2.693 36.064 1.00 95.81 92 THR A N 1
ATOM 686 C CA . THR A 1 92 ? -26.944 2.431 34.732 1.00 95.81 92 THR A CA 1
ATOM 687 C C . THR A 1 92 ? -25.519 1.904 34.844 1.00 95.81 92 THR A C 1
ATOM 689 O O . THR A 1 92 ? -24.658 2.602 35.371 1.00 95.81 92 THR A O 1
ATOM 692 N N . VAL A 1 93 ? -25.276 0.711 34.306 1.00 97.00 93 VAL A N 1
ATOM 693 C CA . VAL A 1 93 ? -23.940 0.210 33.967 1.00 97.00 93 VAL A CA 1
ATOM 694 C C . VAL A 1 93 ? -23.629 0.643 32.534 1.00 97.00 93 VAL A C 1
ATOM 696 O O . VAL A 1 93 ? -24.431 0.435 31.615 1.00 97.00 93 VAL A O 1
ATOM 699 N N . GLU A 1 94 ? -22.478 1.270 32.330 1.00 97.62 94 GLU A N 1
ATOM 700 C CA . GLU A 1 94 ? -21.954 1.592 31.009 1.00 97.62 94 GLU A CA 1
ATOM 701 C C . GLU A 1 94 ? -21.116 0.420 30.489 1.00 97.62 94 GLU A C 1
ATOM 703 O O . GLU A 1 94 ? -20.151 -0.014 31.115 1.00 97.62 94 GLU A O 1
ATOM 708 N N . LEU A 1 95 ? -21.529 -0.129 29.352 1.00 97.25 95 LEU A N 1
ATOM 709 C CA . LEU A 1 95 ? -20.959 -1.307 28.714 1.00 97.25 95 LEU A CA 1
ATOM 710 C C . LEU A 1 95 ? -20.149 -0.850 27.502 1.00 97.25 95 LEU A C 1
ATOM 712 O O . LEU A 1 95 ? -20.706 -0.340 26.524 1.00 97.25 95 LEU A O 1
ATOM 716 N N . PHE A 1 96 ? -18.837 -1.063 27.562 1.00 97.12 96 PHE A N 1
ATOM 717 C CA . PHE A 1 96 ? -17.908 -0.717 26.493 1.00 97.12 96 PHE A CA 1
ATOM 718 C C . PHE A 1 96 ? -17.707 -1.928 25.583 1.00 97.12 96 PHE A C 1
ATOM 720 O O . PHE A 1 96 ? -17.230 -2.979 26.024 1.00 97.12 96 PHE A O 1
ATOM 727 N N . TYR A 1 97 ? -18.100 -1.803 24.315 1.00 96.25 97 TYR A N 1
ATOM 728 C CA . TYR A 1 97 ? -18.035 -2.890 23.335 1.00 96.25 97 TYR A CA 1
ATOM 729 C C . TYR A 1 97 ? -17.132 -2.531 22.158 1.00 96.25 97 TYR A C 1
ATOM 731 O O . TYR A 1 97 ? -17.106 -1.392 21.692 1.00 96.25 97 TYR A O 1
ATOM 739 N N . SER A 1 98 ? -16.407 -3.531 21.662 1.00 95.88 98 SER A N 1
ATOM 740 C CA . SER A 1 98 ? -15.461 -3.364 20.569 1.00 95.88 98 SER A CA 1
ATOM 741 C C . SER A 1 98 ? -16.171 -3.042 19.257 1.00 95.88 98 SER A C 1
ATOM 743 O O . SER A 1 98 ? -17.015 -3.808 18.782 1.00 95.88 98 SER A O 1
ATOM 745 N N . THR A 1 99 ? -15.770 -1.951 18.610 1.00 91.38 99 THR A N 1
ATOM 746 C CA . THR A 1 99 ? -16.067 -1.701 17.189 1.00 91.38 99 THR A CA 1
ATOM 747 C C . THR A 1 99 ? -15.165 -2.512 16.249 1.00 91.38 99 THR A C 1
ATOM 749 O O . THR A 1 99 ? -15.416 -2.551 15.042 1.00 91.38 99 THR A O 1
ATOM 752 N N . GLY A 1 100 ? -14.171 -3.215 16.801 1.00 85.81 100 GLY A N 1
ATOM 753 C CA . GLY A 1 100 ? -13.043 -3.814 16.099 1.00 85.81 100 GLY A CA 1
ATOM 754 C C . GLY A 1 100 ? -11.855 -2.846 15.971 1.00 85.81 100 GLY A C 1
ATOM 755 O O . GLY A 1 100 ? -11.895 -1.731 16.501 1.00 85.81 100 GLY A O 1
ATOM 756 N N . PRO A 1 101 ? -10.782 -3.262 15.275 1.00 81.56 101 PRO A N 1
ATOM 757 C CA . PRO A 1 101 ? -9.700 -2.369 14.879 1.00 81.56 101 PRO A CA 1
ATOM 758 C C . PRO A 1 101 ? -10.206 -1.238 13.977 1.00 81.56 101 PRO A C 1
ATOM 760 O O . PRO A 1 101 ? -10.992 -1.457 13.053 1.00 81.56 101 PRO A O 1
ATOM 763 N N . GLU A 1 102 ? -9.702 -0.033 14.225 1.00 84.69 102 GLU A N 1
ATOM 764 C CA . GLU A 1 102 ? -9.862 1.110 13.332 1.00 84.69 102 GLU A CA 1
ATOM 765 C C . GLU A 1 102 ? -8.977 0.949 12.087 1.00 84.69 102 GLU A C 1
ATOM 767 O O . GLU A 1 102 ? -7.850 0.451 12.165 1.00 84.69 102 GLU A O 1
ATOM 772 N N . TYR A 1 103 ? -9.493 1.376 10.933 1.00 86.81 103 TYR A N 1
ATOM 773 C CA . TYR A 1 103 ? -8.797 1.305 9.653 1.00 86.81 103 TYR A CA 1
ATOM 774 C C . TYR A 1 103 ? -8.990 2.587 8.851 1.00 86.81 103 TYR A C 1
ATOM 776 O O . TYR A 1 103 ? -10.120 3.039 8.657 1.00 86.81 103 TYR A O 1
ATOM 784 N N . VAL A 1 104 ? -7.896 3.079 8.281 1.00 91.25 104 VAL A N 1
ATOM 785 C CA . VAL A 1 104 ? -7.887 4.073 7.207 1.00 91.25 104 VAL A CA 1
ATOM 786 C C . VAL A 1 104 ? -7.780 3.365 5.853 1.00 91.25 104 VAL A C 1
ATOM 788 O O . VAL A 1 104 ? -7.308 2.225 5.762 1.00 91.25 104 VAL A O 1
ATOM 791 N N . VAL A 1 105 ? -8.263 4.012 4.792 1.00 91.81 105 VAL A N 1
ATOM 792 C CA . VAL A 1 105 ? -8.154 3.502 3.417 1.00 91.81 105 VAL A CA 1
ATOM 793 C C . VAL A 1 105 ? -6.925 4.130 2.773 1.00 91.81 105 VAL A C 1
ATOM 795 O O . VAL A 1 105 ? -6.769 5.345 2.812 1.00 91.81 105 VAL A O 1
ATOM 798 N N . MET A 1 106 ? -6.060 3.316 2.172 1.00 95.81 106 MET A N 1
ATOM 799 C CA . MET A 1 106 ? -4.855 3.806 1.508 1.00 95.81 106 MET A CA 1
ATOM 800 C C . MET A 1 106 ? -5.229 4.684 0.297 1.00 95.81 106 MET A C 1
ATOM 802 O O . MET A 1 106 ? -5.860 4.168 -0.633 1.00 95.81 106 MET A O 1
ATOM 806 N N . PRO A 1 107 ? -4.850 5.975 0.255 1.00 95.56 107 PRO A N 1
ATOM 807 C CA . PRO A 1 107 ? -5.119 6.833 -0.893 1.00 95.56 107 PRO A CA 1
ATOM 808 C C . PRO A 1 107 ? -4.326 6.385 -2.129 1.00 95.56 107 PRO A C 1
ATOM 810 O O . PRO A 1 107 ? -3.285 5.728 -2.032 1.00 95.56 107 PRO A O 1
ATOM 813 N N . GLY A 1 108 ? -4.826 6.760 -3.308 1.00 95.56 108 GLY A N 1
ATOM 814 C CA . GLY A 1 108 ? -4.097 6.637 -4.569 1.00 95.56 108 GLY A CA 1
ATOM 815 C C . GLY A 1 108 ? -3.156 7.821 -4.752 1.00 95.56 108 GLY A C 1
ATOM 816 O O . GLY A 1 108 ? -3.607 8.911 -5.086 1.00 95.56 108 GLY A O 1
ATOM 817 N N . LEU A 1 109 ? -1.863 7.599 -4.523 1.00 95.56 109 LEU A N 1
ATOM 818 C CA . LEU A 1 109 ? -0.808 8.609 -4.638 1.00 95.56 109 LEU A CA 1
ATOM 819 C C . LEU A 1 109 ? -0.136 8.602 -6.018 1.00 95.56 109 LEU A C 1
ATOM 821 O O . LEU A 1 109 ? 0.464 9.596 -6.416 1.00 95.56 109 LEU A O 1
ATOM 825 N N . GLN A 1 110 ? -0.207 7.484 -6.750 1.00 94.50 110 GLN A N 1
ATOM 826 C CA . GLN A 1 110 ? 0.464 7.327 -8.042 1.00 94.50 110 GLN A CA 1
ATOM 827 C C . GLN A 1 110 ? 0.035 8.404 -9.053 1.00 94.50 110 GLN A C 1
ATOM 829 O O . GLN A 1 110 ? -1.148 8.589 -9.331 1.00 94.50 110 GLN A O 1
ATOM 834 N N . GLY A 1 111 ? 1.024 9.072 -9.644 1.00 93.12 111 GLY A N 1
ATOM 835 C CA . GLY A 1 111 ? 0.850 10.157 -10.606 1.00 93.12 111 GLY A CA 1
ATOM 836 C C . GLY A 1 111 ? 0.673 11.544 -9.987 1.00 93.12 111 GLY A C 1
ATOM 837 O O . GLY A 1 111 ? 0.704 12.527 -10.728 1.00 93.12 111 GLY A O 1
ATOM 838 N N . LEU A 1 112 ? 0.531 11.654 -8.663 1.00 95.31 112 LEU A N 1
ATOM 839 C CA . LEU A 1 112 ? 0.441 12.948 -7.990 1.00 95.31 112 LEU A CA 1
ATOM 840 C C . LEU A 1 112 ? 1.825 13.604 -7.819 1.00 95.31 112 LEU A C 1
ATOM 842 O O . LEU A 1 112 ? 2.830 12.897 -7.658 1.00 95.31 112 LEU A O 1
ATOM 846 N N . PRO A 1 113 ? 1.880 14.949 -7.808 1.00 95.06 113 PRO A N 1
ATOM 847 C CA . PRO A 1 113 ? 3.003 15.707 -7.265 1.00 95.06 113 PRO A CA 1
ATOM 848 C C . PRO A 1 113 ? 3.321 15.317 -5.815 1.00 95.06 113 PRO A C 1
ATOM 850 O O . PRO A 1 113 ? 2.433 14.937 -5.046 1.00 95.06 113 PRO A O 1
ATOM 853 N N . TYR A 1 114 ? 4.595 15.413 -5.440 1.00 93.06 114 TYR A N 1
ATOM 854 C CA . TYR A 1 114 ? 5.091 14.995 -4.127 1.00 93.06 114 TYR A CA 1
ATOM 855 C C . TYR A 1 114 ? 4.437 15.737 -2.950 1.00 93.06 114 TYR A C 1
ATOM 857 O O . TYR A 1 114 ? 4.077 15.104 -1.961 1.00 93.06 114 TYR A O 1
ATOM 865 N N . ASP A 1 115 ? 4.221 17.049 -3.064 1.00 93.75 115 ASP A N 1
ATOM 866 C CA . ASP A 1 115 ? 3.563 17.870 -2.040 1.00 93.75 115 ASP A CA 1
ATOM 867 C C . ASP A 1 115 ? 2.121 17.404 -1.768 1.00 93.75 115 ASP A C 1
ATOM 869 O O . ASP A 1 115 ? 1.754 17.137 -0.623 1.00 93.75 115 ASP A O 1
ATOM 873 N N . GLN A 1 116 ? 1.335 17.204 -2.828 1.00 94.56 116 GLN A N 1
ATOM 874 C CA . GLN A 1 116 ? -0.044 16.713 -2.746 1.00 94.56 116 GLN A CA 1
ATOM 875 C C . GLN A 1 116 ? -0.113 15.292 -2.177 1.00 94.56 116 GLN A C 1
ATOM 877 O O . GLN A 1 116 ? -1.028 14.971 -1.417 1.00 94.56 116 GLN A O 1
ATOM 882 N N . ALA A 1 117 ? 0.865 14.443 -2.505 1.00 94.62 117 ALA A N 1
ATOM 883 C CA . ALA A 1 117 ? 0.951 13.098 -1.954 1.00 94.62 117 ALA A CA 1
ATOM 884 C C . ALA A 1 117 ? 1.232 13.096 -0.439 1.00 94.62 117 ALA A C 1
ATOM 886 O O . ALA A 1 117 ? 0.669 12.262 0.270 1.00 94.62 117 ALA A O 1
ATOM 887 N N . LEU A 1 118 ? 2.044 14.032 0.071 1.00 93.75 118 LEU A N 1
ATOM 888 C CA . LEU A 1 118 ? 2.260 14.188 1.514 1.00 93.75 118 LEU A CA 1
ATOM 889 C C . LEU A 1 118 ? 1.005 14.705 2.229 1.00 93.75 118 LEU A C 1
ATOM 891 O O . LEU A 1 118 ? 0.615 14.123 3.239 1.00 93.75 118 LEU A O 1
ATOM 895 N N . SER A 1 119 ? 0.322 15.721 1.688 1.00 94.62 119 SER A N 1
ATOM 896 C CA . SER A 1 119 ? -0.935 16.213 2.278 1.00 94.62 119 SER A CA 1
ATOM 897 C C . SER A 1 119 ? -2.003 15.118 2.359 1.00 94.62 119 SER A C 1
ATOM 899 O O . SER A 1 119 ? -2.631 14.954 3.401 1.00 94.62 119 SER A O 1
ATOM 901 N N . LEU A 1 120 ? -2.156 14.297 1.313 1.00 94.75 120 LEU A N 1
ATOM 902 C CA . LEU A 1 120 ? -3.093 13.167 1.326 1.00 94.75 120 LEU A CA 1
ATOM 903 C C . LEU A 1 120 ? -2.711 12.060 2.320 1.00 94.75 120 LEU A C 1
ATOM 905 O O . LEU A 1 120 ? -3.603 11.370 2.815 1.00 94.75 120 LEU A O 1
ATOM 909 N N . LEU A 1 121 ? -1.423 11.869 2.624 1.00 94.38 121 LEU A N 1
ATOM 910 C CA . LEU A 1 121 ? -0.998 10.958 3.690 1.00 94.38 121 LEU A CA 1
ATOM 911 C C . LEU A 1 121 ? -1.413 11.499 5.064 1.00 94.38 121 LEU A C 1
ATOM 913 O O . LEU A 1 121 ? -2.067 10.777 5.818 1.00 94.38 121 LEU A O 1
ATOM 917 N N . GLU A 1 122 ? -1.117 12.768 5.356 1.00 92.94 122 GLU A N 1
ATOM 918 C CA . GLU A 1 122 ? -1.487 13.412 6.625 1.00 92.94 122 GLU A CA 1
ATOM 919 C C . GLU A 1 122 ? -3.013 13.442 6.832 1.00 92.94 122 GLU A C 1
ATOM 921 O O . GLU A 1 122 ? -3.497 13.026 7.887 1.00 92.94 122 GLU A O 1
ATOM 926 N N . GLU A 1 123 ? -3.787 13.825 5.809 1.00 92.75 123 GLU A N 1
ATOM 927 C CA . GLU A 1 123 ? -5.261 13.827 5.836 1.00 92.75 123 GLU A CA 1
ATOM 928 C C . GLU A 1 123 ? -5.861 12.443 6.134 1.00 92.75 123 GLU A C 1
ATOM 930 O O . GLU A 1 123 ? -6.884 12.342 6.812 1.00 92.75 123 GLU A O 1
ATOM 935 N N . ASN A 1 124 ? -5.220 11.367 5.666 1.00 92.69 124 ASN A N 1
ATOM 936 C CA . ASN A 1 124 ? -5.660 9.989 5.899 1.00 92.69 124 ASN A CA 1
ATOM 937 C C . ASN A 1 124 ? -4.998 9.346 7.133 1.00 92.69 124 ASN A C 1
ATOM 939 O O . ASN A 1 124 ? -5.102 8.135 7.313 1.00 92.69 124 ASN A O 1
ATOM 943 N N . SER A 1 125 ? -4.342 10.129 8.002 1.00 93.38 125 SER A N 1
ATOM 944 C CA . SER A 1 125 ? -3.636 9.639 9.200 1.00 93.38 125 SER A CA 1
ATOM 945 C C . SER A 1 125 ? -2.605 8.542 8.892 1.00 93.38 125 SER A C 1
ATOM 947 O O . SER A 1 125 ? -2.477 7.558 9.625 1.00 93.38 125 SER A O 1
ATOM 949 N N . LEU A 1 126 ? -1.874 8.702 7.790 1.00 94.81 126 LEU A N 1
ATOM 950 C CA . LEU A 1 126 ? -0.779 7.844 7.342 1.00 94.81 126 LEU A CA 1
ATOM 951 C C . LEU A 1 126 ? 0.551 8.598 7.447 1.00 94.81 126 LEU A C 1
ATOM 953 O O . LEU A 1 126 ? 0.595 9.823 7.373 1.00 94.81 126 LEU A O 1
ATOM 957 N N . LEU A 1 127 ? 1.649 7.863 7.617 1.00 94.06 127 LEU A N 1
ATOM 958 C CA . LEU A 1 127 ? 2.975 8.442 7.836 1.00 94.06 127 LEU A CA 1
ATOM 959 C C . LEU A 1 127 ? 3.920 8.081 6.691 1.00 94.06 127 LEU A C 1
ATOM 961 O O . LEU A 1 127 ? 3.916 6.946 6.217 1.00 94.06 127 LEU A O 1
ATOM 965 N N . LEU A 1 128 ? 4.784 9.010 6.277 1.00 94.94 128 LEU A N 1
ATOM 966 C CA . LEU A 1 128 ? 5.847 8.712 5.317 1.00 94.94 128 LEU A CA 1
ATOM 967 C C . LEU A 1 128 ? 6.901 7.798 5.971 1.00 94.94 128 LEU A C 1
ATOM 969 O O . LEU A 1 128 ? 7.661 8.224 6.839 1.00 94.94 128 LEU A O 1
ATOM 973 N N . GLY A 1 129 ? 6.956 6.540 5.536 1.00 92.19 129 GLY A N 1
ATOM 974 C CA . GLY A 1 129 ? 7.954 5.549 5.951 1.00 92.19 129 GLY A CA 1
ATOM 975 C C . GLY A 1 129 ? 9.284 5.642 5.197 1.00 92.19 129 GLY A C 1
ATOM 976 O O . GLY A 1 129 ? 10.284 5.097 5.659 1.00 92.19 129 GLY A O 1
ATOM 977 N N . GLY A 1 130 ? 9.306 6.329 4.052 1.00 92.38 130 GLY A N 1
ATOM 978 C CA . GLY A 1 130 ? 10.518 6.636 3.290 1.00 92.38 130 GLY A CA 1
ATOM 979 C C . GLY A 1 130 ? 10.236 6.967 1.823 1.00 92.38 130 GLY A C 1
ATOM 980 O O . GLY A 1 130 ? 9.229 6.529 1.266 1.00 92.38 130 GLY A O 1
ATOM 981 N N . GLU A 1 131 ? 11.145 7.709 1.188 1.00 92.81 131 GLU A N 1
ATOM 982 C CA . GLU A 1 131 ? 11.158 7.916 -0.266 1.00 92.81 131 GLU A CA 1
ATOM 983 C C . GLU A 1 131 ? 12.340 7.192 -0.934 1.00 92.81 131 GLU A C 1
ATOM 985 O O . GLU A 1 131 ? 13.369 6.919 -0.315 1.00 92.81 131 GLU A O 1
ATOM 990 N N . SER A 1 132 ? 12.185 6.863 -2.217 1.00 92.69 132 SER A N 1
ATOM 991 C CA . SER A 1 132 ? 13.208 6.228 -3.056 1.00 92.69 132 SER A CA 1
ATOM 992 C C . SER A 1 132 ? 13.119 6.766 -4.486 1.00 92.69 132 SER A C 1
ATOM 994 O O . SER A 1 132 ? 12.022 6.891 -5.018 1.00 92.69 132 SER A O 1
ATOM 996 N N . SER A 1 133 ? 14.242 7.093 -5.128 1.00 91.44 133 SER A N 1
ATOM 997 C CA . SER A 1 133 ? 14.243 7.570 -6.522 1.00 91.44 133 SER A CA 1
ATOM 998 C C . SER A 1 133 ? 14.303 6.401 -7.505 1.00 91.44 133 SER A C 1
ATOM 1000 O O . SER A 1 133 ? 15.169 5.536 -7.375 1.00 91.44 133 SER A O 1
ATOM 1002 N N . ILE A 1 134 ? 13.428 6.383 -8.516 1.00 88.81 134 ILE A N 1
ATOM 1003 C CA . ILE A 1 134 ? 13.412 5.333 -9.550 1.00 88.81 134 ILE A CA 1
ATOM 1004 C C . ILE A 1 134 ? 14.641 5.369 -10.475 1.00 88.81 134 ILE A C 1
ATOM 1006 O O . ILE A 1 134 ? 15.021 4.328 -11.005 1.00 88.81 134 ILE A O 1
ATOM 1010 N N . SER A 1 135 ? 15.286 6.530 -10.650 1.00 84.69 135 SER A N 1
ATOM 1011 C CA . SER A 1 135 ? 16.566 6.643 -11.370 1.00 84.69 135 SER A CA 1
ATOM 1012 C C . SER A 1 135 ? 17.788 6.484 -10.458 1.00 84.69 135 SER A C 1
ATOM 1014 O O . SER A 1 135 ? 18.907 6.374 -10.949 1.00 84.69 135 SER A O 1
ATOM 1016 N N . GLY A 1 136 ? 17.595 6.498 -9.134 1.00 86.00 136 GLY A N 1
ATOM 1017 C CA . GLY A 1 136 ? 18.673 6.621 -8.149 1.00 86.00 136 GLY A CA 1
ATOM 1018 C C . GLY A 1 136 ? 19.251 8.039 -8.017 1.00 86.00 136 GLY A C 1
ATOM 1019 O O . GLY A 1 136 ? 20.101 8.264 -7.159 1.00 86.00 136 GLY A O 1
ATOM 1020 N N . GLU A 1 137 ? 18.788 9.000 -8.820 1.00 84.56 137 GLU A N 1
ATOM 1021 C CA . GLU A 1 137 ? 19.240 10.396 -8.796 1.00 84.56 137 GLU A CA 1
ATOM 1022 C C . GLU A 1 137 ? 18.347 11.267 -7.898 1.00 84.56 137 GLU A C 1
ATOM 1024 O O . GLU A 1 137 ? 17.159 10.986 -7.715 1.00 84.56 137 GLU A O 1
ATOM 1029 N N . THR A 1 138 ? 18.899 12.360 -7.365 1.00 86.25 138 THR A N 1
ATOM 1030 C CA . THR A 1 138 ? 18.137 13.355 -6.595 1.00 86.25 138 THR A CA 1
ATOM 1031 C C . THR A 1 138 ? 17.255 14.191 -7.523 1.00 86.25 138 THR A C 1
ATOM 1033 O O . THR A 1 138 ? 17.763 14.932 -8.362 1.00 86.25 138 THR A O 1
ATOM 1036 N N . ILE A 1 139 ? 15.937 14.110 -7.339 1.00 89.06 139 ILE A N 1
ATOM 1037 C CA . ILE A 1 139 ? 14.940 14.838 -8.137 1.00 89.06 139 ILE A CA 1
ATOM 1038 C C . ILE A 1 139 ? 14.484 16.087 -7.359 1.00 89.06 139 ILE A C 1
ATOM 1040 O O . ILE A 1 139 ? 14.104 15.938 -6.194 1.00 89.06 139 ILE A O 1
ATOM 1044 N N . PRO A 1 140 ? 14.495 17.298 -7.954 1.00 88.06 140 PRO A N 1
ATOM 1045 C CA . PRO A 1 140 ? 13.941 18.500 -7.327 1.00 88.06 140 PRO A CA 1
ATOM 1046 C C . PRO A 1 140 ? 12.446 18.340 -7.034 1.00 88.06 140 PRO A C 1
ATOM 1048 O O . PRO A 1 140 ? 11.716 17.844 -7.888 1.00 88.06 140 PRO A O 1
ATOM 1051 N N . ASP A 1 141 ? 11.967 18.804 -5.876 1.00 82.94 141 ASP A N 1
ATOM 1052 C CA . ASP A 1 141 ? 10.583 18.547 -5.438 1.00 82.94 141 ASP A CA 1
ATOM 1053 C C . ASP A 1 141 ? 9.513 19.069 -6.421 1.00 82.94 141 ASP A C 1
ATOM 1055 O O . ASP A 1 141 ? 8.483 18.428 -6.599 1.00 82.94 141 ASP A O 1
ATOM 1059 N N . ASN A 1 142 ? 9.793 20.162 -7.144 1.00 87.06 142 ASN A N 1
ATOM 1060 C CA . ASN A 1 142 ? 8.909 20.712 -8.184 1.00 87.06 142 ASN A CA 1
ATOM 1061 C C . ASN A 1 142 ? 8.703 19.779 -9.398 1.00 87.06 142 ASN A C 1
ATOM 1063 O O . ASN A 1 142 ? 7.701 19.909 -10.096 1.00 87.06 142 ASN A O 1
ATOM 1067 N N . ASP A 1 143 ? 9.645 18.867 -9.657 1.00 89.94 143 ASP A N 1
ATOM 1068 C CA . ASP A 1 143 ? 9.601 17.866 -10.733 1.00 89.94 143 ASP A CA 1
ATOM 1069 C C . ASP A 1 143 ? 9.395 16.438 -10.179 1.00 89.94 143 ASP A C 1
ATOM 1071 O O . ASP A 1 143 ? 9.506 15.457 -10.919 1.00 89.94 143 ASP A O 1
ATOM 1075 N N . LYS A 1 144 ? 9.117 16.300 -8.873 1.00 93.38 144 LYS A N 1
ATOM 1076 C CA . LYS A 1 144 ? 9.020 15.023 -8.156 1.00 93.38 144 LYS A CA 1
ATOM 1077 C C . LYS A 1 144 ? 7.569 14.521 -8.143 1.00 93.38 144 LYS A C 1
ATOM 1079 O O . LYS A 1 144 ? 6.699 15.089 -7.485 1.00 93.38 144 LYS A O 1
ATOM 1084 N N . TYR A 1 145 ? 7.325 13.411 -8.835 1.00 95.19 145 TYR A N 1
ATOM 1085 C CA . TYR A 1 145 ? 6.033 12.721 -8.905 1.00 95.19 145 TYR A CA 1
ATOM 1086 C C . TYR A 1 145 ? 6.117 11.342 -8.252 1.00 95.19 145 TYR A C 1
ATOM 1088 O O . TYR A 1 145 ? 7.146 10.666 -8.341 1.00 95.19 145 TYR A O 1
ATOM 1096 N N . VAL A 1 146 ? 5.025 10.882 -7.639 1.00 95.81 146 VAL A N 1
ATOM 1097 C CA . VAL A 1 146 ? 4.939 9.522 -7.087 1.00 95.81 146 VAL A CA 1
ATOM 1098 C C . VAL A 1 146 ? 4.709 8.512 -8.214 1.00 95.81 146 VAL A C 1
ATOM 1100 O O . VAL A 1 146 ? 3.693 8.534 -8.905 1.00 95.81 146 VAL A O 1
ATOM 1103 N N . ILE A 1 147 ? 5.655 7.592 -8.386 1.00 94.69 147 ILE A N 1
ATOM 1104 C CA . ILE A 1 147 ? 5.639 6.529 -9.402 1.00 94.69 147 ILE A CA 1
ATOM 1105 C C . ILE A 1 147 ? 5.030 5.245 -8.834 1.00 94.69 147 ILE A C 1
ATOM 1107 O O . ILE A 1 147 ? 4.291 4.544 -9.524 1.00 94.69 147 ILE A O 1
ATOM 1111 N N . LYS A 1 148 ? 5.339 4.936 -7.569 1.00 94.31 148 LYS A N 1
ATOM 1112 C CA . LYS A 1 148 ? 4.796 3.795 -6.821 1.00 94.31 148 LYS A CA 1
ATOM 1113 C C . LYS A 1 148 ? 4.583 4.163 -5.356 1.00 94.31 148 LYS A C 1
ATOM 1115 O O . LYS A 1 148 ? 5.254 5.044 -4.824 1.00 94.31 148 LYS A O 1
ATOM 1120 N N . GLN A 1 149 ? 3.718 3.404 -4.702 1.00 94.75 149 GLN A N 1
ATOM 1121 C CA . GLN A 1 149 ? 3.479 3.425 -3.263 1.00 94.75 149 GLN A CA 1
ATOM 1122 C C . GLN A 1 149 ? 3.489 1.992 -2.722 1.00 94.75 149 GLN A C 1
ATOM 1124 O O . GLN A 1 149 ? 3.175 1.049 -3.449 1.00 94.75 149 GLN A O 1
ATOM 1129 N N . SER A 1 150 ? 3.819 1.840 -1.446 1.00 94.12 150 SER A N 1
ATOM 1130 C CA . SER A 1 150 ? 3.586 0.633 -0.661 1.00 94.12 150 SER A CA 1
ATOM 1131 C C . SER A 1 150 ? 3.188 1.066 0.755 1.00 94.12 150 SER A C 1
ATOM 1133 O O . SER A 1 150 ? 3.992 1.741 1.402 1.00 94.12 150 SER A O 1
ATOM 1135 N N . PRO A 1 151 ? 1.983 0.733 1.251 1.00 94.12 151 PRO A N 1
ATOM 1136 C CA . PRO A 1 151 ? 1.019 -0.197 0.656 1.00 94.12 151 PRO A CA 1
ATOM 1137 C C . PRO A 1 151 ? 0.260 0.320 -0.583 1.00 94.12 151 PRO A C 1
ATOM 1139 O O . PRO A 1 151 ? 0.265 1.511 -0.904 1.00 94.12 151 PRO A O 1
ATOM 1142 N N . GLU A 1 152 ? -0.404 -0.604 -1.284 1.00 91.44 152 GLU A N 1
ATOM 1143 C CA . GLU A 1 152 ? -1.215 -0.318 -2.475 1.00 91.44 152 GLU A CA 1
ATOM 1144 C C . GLU A 1 152 ? -2.531 0.407 -2.142 1.00 91.44 152 GLU A C 1
ATOM 1146 O O . GLU A 1 152 ? -3.123 0.230 -1.073 1.00 91.44 152 GLU A O 1
ATOM 1151 N N . ALA A 1 153 ? -2.997 1.231 -3.084 1.00 94.62 153 ALA A N 1
ATOM 1152 C CA . ALA A 1 153 ? -4.194 2.053 -2.938 1.00 94.62 153 ALA A CA 1
ATOM 1153 C C . ALA A 1 153 ? -5.477 1.218 -2.757 1.00 94.62 153 ALA A C 1
ATOM 1155 O O . ALA A 1 153 ? -5.623 0.129 -3.309 1.00 94.62 153 ALA A O 1
ATOM 1156 N N . GLY A 1 154 ? -6.433 1.739 -1.986 1.00 91.75 154 GLY A N 1
ATOM 1157 C CA . GLY A 1 154 ? -7.708 1.079 -1.682 1.00 91.75 154 GLY A CA 1
ATOM 1158 C C . GLY A 1 154 ? -7.635 -0.022 -0.614 1.00 91.75 154 GLY A C 1
ATOM 1159 O O . GLY A 1 154 ? -8.678 -0.431 -0.099 1.00 91.75 154 GLY A O 1
ATOM 1160 N N . GLY A 1 155 ? -6.436 -0.477 -0.230 1.00 91.44 155 GLY A N 1
ATOM 1161 C CA . GLY A 1 155 ? -6.251 -1.369 0.916 1.00 91.44 155 GLY A CA 1
ATOM 1162 C C . GLY A 1 155 ? -6.633 -0.702 2.245 1.00 91.44 155 GLY A C 1
ATOM 1163 O O . GLY A 1 155 ? -6.645 0.524 2.360 1.00 91.44 155 GLY A O 1
ATOM 1164 N N . LYS A 1 156 ? -6.958 -1.512 3.260 1.00 90.38 156 LYS A N 1
ATOM 1165 C CA . LYS A 1 156 ? -7.303 -1.045 4.614 1.00 90.38 156 LYS A CA 1
ATOM 1166 C C . LYS A 1 156 ? -6.152 -1.304 5.575 1.00 90.38 156 LYS A C 1
ATOM 1168 O O . LYS A 1 156 ? -5.737 -2.453 5.723 1.00 90.38 156 LYS A O 1
ATOM 1173 N N . TYR A 1 157 ? -5.692 -0.261 6.256 1.00 90.94 157 TYR A N 1
ATOM 1174 C CA . TYR A 1 157 ? -4.537 -0.314 7.155 1.00 90.94 157 TYR A CA 1
ATOM 1175 C C . TYR A 1 157 ? -4.829 0.433 8.462 1.00 90.94 157 TYR A C 1
ATOM 1177 O O . TYR A 1 157 ? -5.693 1.309 8.467 1.00 90.94 157 TYR A O 1
ATOM 1185 N N . PRO A 1 158 ? -4.164 0.103 9.582 1.00 88.88 158 PRO A N 1
ATOM 1186 C CA . PRO A 1 158 ? -4.302 0.874 10.815 1.00 88.88 158 PRO A CA 1
ATOM 1187 C C . PRO A 1 158 ? -3.873 2.343 10.629 1.00 88.88 158 PRO A C 1
ATOM 1189 O O . PRO A 1 158 ? -2.975 2.610 9.819 1.00 88.88 158 PRO A O 1
ATOM 1192 N N . PRO A 1 159 ? -4.431 3.291 11.402 1.00 89.06 159 PRO A N 1
ATOM 1193 C CA . PRO A 1 159 ? -3.874 4.637 11.519 1.00 89.06 159 PRO A CA 1
ATOM 1194 C C . PRO A 1 159 ? -2.379 4.607 11.877 1.00 89.06 159 PRO A C 1
ATOM 1196 O O . PRO A 1 159 ? -1.916 3.714 12.589 1.00 89.06 159 PRO A O 1
ATOM 1199 N N . ASN A 1 160 ? -1.630 5.608 11.418 1.00 90.62 160 ASN A N 1
ATOM 1200 C CA . ASN A 1 160 ? -0.172 5.734 11.539 1.00 90.62 160 ASN A CA 1
ATOM 1201 C C . ASN A 1 160 ? 0.639 4.647 10.801 1.00 90.62 160 ASN A C 1
ATOM 1203 O O . ASN A 1 160 ? 1.820 4.450 11.092 1.00 90.62 160 ASN A O 1
ATOM 1207 N N . THR A 1 161 ? 0.041 3.947 9.827 1.00 93.12 161 THR A N 1
ATOM 1208 C CA . THR A 1 161 ? 0.788 3.027 8.952 1.00 93.12 161 THR A CA 1
ATOM 1209 C C . THR A 1 161 ? 1.853 3.784 8.153 1.00 93.12 161 THR A C 1
ATOM 1211 O O . THR A 1 161 ? 1.585 4.839 7.577 1.00 93.12 161 THR A O 1
ATOM 1214 N N . LEU A 1 162 ? 3.063 3.218 8.118 1.00 94.81 162 LEU A N 1
ATOM 1215 C CA . LEU A 1 162 ? 4.205 3.738 7.370 1.00 94.81 162 LEU A CA 1
ATOM 1216 C C . LEU A 1 162 ? 4.072 3.395 5.880 1.00 94.81 162 LEU A C 1
ATOM 1218 O O . LEU A 1 162 ? 4.036 2.222 5.509 1.00 94.81 162 LEU A O 1
ATOM 1222 N N . VAL A 1 163 ? 4.042 4.423 5.035 1.00 96.31 163 VAL A N 1
ATOM 1223 C CA . VAL A 1 163 ? 3.948 4.323 3.576 1.00 96.31 163 VAL A CA 1
ATOM 1224 C C . VAL A 1 163 ? 5.300 4.648 2.953 1.00 96.31 163 VAL A C 1
ATOM 1226 O O . VAL A 1 163 ? 5.829 5.744 3.131 1.00 96.31 163 VAL A O 1
ATOM 1229 N N . VAL A 1 164 ? 5.858 3.708 2.197 1.00 96.06 164 VAL A N 1
ATOM 1230 C CA . VAL A 1 164 ? 7.055 3.925 1.378 1.00 96.06 164 VAL A CA 1
ATOM 1231 C C . VAL A 1 164 ? 6.620 4.329 -0.026 1.00 96.06 164 VAL A C 1
ATOM 1233 O O . VAL A 1 164 ? 5.764 3.675 -0.624 1.00 96.06 164 VAL A O 1
ATOM 1236 N N . ILE A 1 165 ? 7.223 5.379 -0.577 1.00 95.44 165 ILE A N 1
ATOM 1237 C CA . ILE A 1 165 ? 6.969 5.833 -1.949 1.00 95.44 165 ILE A CA 1
ATOM 1238 C C . ILE A 1 165 ? 8.224 5.728 -2.818 1.00 95.44 165 ILE A C 1
ATOM 1240 O O . ILE A 1 165 ? 9.357 5.911 -2.365 1.00 95.44 165 ILE A O 1
ATOM 1244 N N . THR A 1 166 ? 8.014 5.443 -4.099 1.00 95.50 166 THR A N 1
ATOM 1245 C CA . THR A 1 166 ? 9.040 5.580 -5.135 1.00 95.50 166 THR A CA 1
ATOM 1246 C C . THR A 1 166 ? 8.684 6.779 -5.994 1.00 95.50 166 THR A C 1
ATOM 1248 O O . THR A 1 166 ? 7.595 6.824 -6.567 1.00 95.50 166 THR A O 1
ATOM 1251 N N . VAL A 1 167 ? 9.598 7.738 -6.082 1.00 95.56 167 VAL A N 1
ATOM 1252 C CA . VAL A 1 167 ? 9.445 9.002 -6.802 1.00 95.56 167 VAL A CA 1
ATOM 1253 C C . VAL A 1 167 ? 10.288 9.032 -8.077 1.00 95.56 167 VAL A C 1
ATOM 1255 O O . VAL A 1 167 ? 11.241 8.268 -8.241 1.00 95.56 167 VAL A O 1
ATOM 1258 N N . GLY A 1 168 ? 9.907 9.896 -9.011 1.00 95.19 168 GLY A N 1
ATOM 1259 C CA . GLY A 1 168 ? 10.505 10.020 -10.337 1.00 95.19 168 GLY A CA 1
ATOM 1260 C C . GLY A 1 168 ? 10.119 11.344 -10.988 1.00 95.19 168 GLY A C 1
ATOM 1261 O O . GLY A 1 168 ? 9.228 12.041 -10.507 1.00 95.19 168 GLY A O 1
ATOM 1262 N N . THR A 1 169 ? 10.768 11.680 -12.100 1.00 94.25 169 THR A N 1
ATOM 1263 C CA . THR A 1 169 ? 10.338 12.808 -12.939 1.00 94.25 169 THR A CA 1
ATOM 1264 C C . THR A 1 169 ? 9.042 12.481 -13.685 1.00 94.25 169 THR A C 1
ATOM 1266 O O . THR A 1 169 ? 8.690 11.309 -13.853 1.00 94.25 169 THR A O 1
ATOM 1269 N N . ALA A 1 170 ? 8.380 13.497 -14.247 1.00 90.31 170 ALA A N 1
ATOM 1270 C CA . ALA A 1 170 ? 7.251 13.300 -15.162 1.00 90.31 170 ALA A CA 1
ATOM 1271 C C . ALA A 1 170 ? 7.587 12.360 -16.344 1.00 90.31 170 ALA A C 1
ATOM 1273 O O . ALA A 1 170 ? 6.727 11.592 -16.781 1.00 90.31 170 ALA A O 1
ATOM 1274 N N . LYS A 1 171 ? 8.846 12.343 -16.822 1.00 89.19 171 LYS A N 1
ATOM 1275 C CA . LYS A 1 171 ? 9.291 11.370 -17.834 1.00 89.19 171 LYS A CA 1
ATOM 1276 C C . LYS A 1 171 ? 9.296 9.949 -17.269 1.00 89.19 171 LYS A C 1
ATOM 1278 O O . LYS A 1 171 ? 8.756 9.054 -17.904 1.00 89.19 171 LYS A O 1
ATOM 1283 N N . ASN A 1 172 ? 9.841 9.737 -16.069 1.00 90.75 172 ASN A N 1
ATOM 1284 C CA . ASN A 1 172 ? 9.853 8.405 -15.453 1.00 90.75 172 ASN A CA 1
ATOM 1285 C C . ASN A 1 172 ? 8.433 7.893 -15.161 1.00 90.75 172 ASN A C 1
ATOM 1287 O O . ASN A 1 172 ? 8.188 6.696 -15.273 1.00 90.75 172 ASN A O 1
ATOM 1291 N N . LEU A 1 173 ? 7.493 8.785 -14.826 1.00 90.06 173 LEU A N 1
ATOM 1292 C CA . LEU A 1 173 ? 6.075 8.445 -14.683 1.00 90.06 173 LEU A CA 1
ATOM 1293 C C . LEU A 1 173 ? 5.468 8.003 -16.020 1.00 90.06 173 LEU A C 1
ATOM 1295 O O . LEU A 1 173 ? 4.791 6.977 -16.070 1.00 90.06 173 LEU A O 1
ATOM 1299 N N . TYR A 1 174 ? 5.743 8.739 -17.101 1.00 88.06 174 TYR A N 1
ATOM 1300 C CA . TYR A 1 174 ? 5.308 8.365 -18.446 1.00 88.06 174 TYR A CA 1
ATOM 1301 C C . TYR A 1 174 ? 5.890 7.011 -18.876 1.00 88.06 174 TYR A C 1
ATOM 1303 O O . TYR A 1 174 ? 5.128 6.142 -19.295 1.00 88.06 174 TYR A O 1
ATOM 1311 N N . ASP A 1 175 ? 7.202 6.811 -18.711 1.00 88.44 175 ASP A N 1
ATOM 1312 C CA . ASP A 1 175 ? 7.912 5.565 -19.036 1.00 88.44 175 ASP A CA 1
ATOM 1313 C C . ASP A 1 175 ? 7.390 4.371 -18.209 1.00 88.44 175 ASP A C 1
ATOM 1315 O O . ASP A 1 175 ? 7.366 3.241 -18.691 1.00 88.44 175 ASP A O 1
ATOM 1319 N N . TYR A 1 176 ? 6.971 4.605 -16.959 1.00 87.50 176 TYR A N 1
ATOM 1320 C CA . TYR A 1 176 ? 6.442 3.565 -16.071 1.00 87.50 176 TYR A CA 1
ATOM 1321 C C . TYR A 1 176 ? 4.986 3.186 -16.380 1.00 87.50 176 TYR A C 1
ATOM 1323 O O . TYR A 1 176 ? 4.625 2.015 -16.281 1.00 87.50 176 TYR A O 1
ATOM 1331 N N . LEU A 1 177 ? 4.151 4.161 -16.752 1.00 87.56 177 LEU A N 1
ATOM 1332 C CA . LEU A 1 177 ? 2.762 3.931 -17.169 1.00 87.56 177 LEU A CA 1
ATOM 1333 C C . LEU A 1 177 ? 2.659 3.380 -18.597 1.00 87.56 177 LEU A C 1
ATOM 1335 O O . LEU A 1 177 ? 1.721 2.649 -18.906 1.00 87.56 177 LEU A O 1
ATOM 1339 N N . ASN A 1 178 ? 3.627 3.713 -19.451 1.00 83.12 178 ASN A N 1
ATOM 1340 C CA . ASN A 1 178 ? 3.725 3.279 -20.841 1.00 83.12 178 ASN A CA 1
ATOM 1341 C C . ASN A 1 178 ? 5.057 2.533 -21.039 1.00 83.12 178 ASN A C 1
ATOM 1343 O O . ASN A 1 178 ? 5.925 3.027 -21.764 1.00 83.12 178 ASN A O 1
ATOM 1347 N N . PRO A 1 179 ? 5.260 1.371 -20.385 1.00 74.88 179 PRO A N 1
ATOM 1348 C CA . PRO A 1 179 ? 6.492 0.615 -20.543 1.00 74.88 179 PRO A CA 1
ATOM 1349 C C . PRO A 1 179 ? 6.633 0.222 -22.011 1.00 74.88 179 PRO A C 1
ATOM 1351 O O . PRO A 1 179 ? 5.778 -0.484 -22.547 1.00 74.88 179 PRO A O 1
ATOM 1354 N N . THR A 1 180 ? 7.699 0.683 -22.668 1.00 66.81 180 THR A N 1
ATOM 1355 C CA . THR A 1 180 ? 7.978 0.341 -24.066 1.00 66.81 180 THR A CA 1
ATOM 1356 C C . 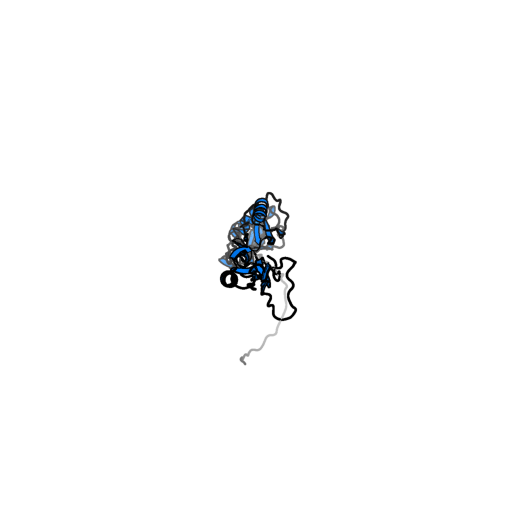THR A 1 180 ? 8.142 -1.169 -24.176 1.00 66.81 180 THR A C 1
ATOM 1358 O O . THR A 1 180 ? 9.195 -1.716 -23.841 1.00 66.81 180 THR A O 1
ATOM 1361 N N . THR A 1 181 ? 7.091 -1.858 -24.622 1.00 60.41 181 THR A N 1
ATOM 1362 C CA . THR A 1 181 ? 7.091 -3.308 -24.799 1.00 60.41 181 THR A CA 1
ATOM 1363 C C . THR A 1 181 ? 7.961 -3.654 -25.996 1.00 60.41 181 THR A C 1
ATOM 1365 O O . THR A 1 181 ? 7.468 -3.793 -27.116 1.00 60.41 181 THR A O 1
ATOM 1368 N N . VAL A 1 182 ? 9.265 -3.783 -25.744 1.00 64.44 182 VAL A N 1
ATOM 1369 C CA . VAL A 1 182 ? 10.200 -4.460 -26.642 1.00 64.44 182 VAL A CA 1
ATOM 1370 C C . VAL A 1 182 ? 9.562 -5.804 -27.011 1.00 64.44 182 VAL A C 1
ATOM 1372 O O . VAL A 1 182 ? 9.264 -6.586 -26.102 1.00 64.44 182 VAL A O 1
ATOM 1375 N N . PRO A 1 183 ? 9.270 -6.064 -28.297 1.00 67.50 183 PRO A N 1
ATOM 1376 C CA . PRO A 1 183 ? 8.563 -7.275 -28.688 1.00 67.50 183 PRO A CA 1
ATOM 1377 C C . PRO A 1 183 ? 9.426 -8.491 -28.346 1.00 67.50 183 PRO A C 1
ATOM 1379 O O . PRO A 1 183 ? 10.626 -8.478 -28.603 1.00 67.50 183 PRO A O 1
ATOM 1382 N N . GLU A 1 184 ? 8.839 -9.542 -27.760 1.00 77.12 184 GLU A N 1
ATOM 1383 C CA . GLU A 1 184 ? 9.622 -10.711 -27.318 1.00 77.12 184 GLU A CA 1
ATOM 1384 C C . GLU A 1 184 ? 10.381 -11.367 -28.485 1.00 77.12 184 GLU A C 1
ATOM 1386 O O . GLU A 1 184 ? 11.511 -11.823 -28.316 1.00 77.12 184 GLU A O 1
ATOM 1391 N N . GLU A 1 185 ? 9.783 -11.343 -29.677 1.00 82.50 185 GLU A N 1
ATOM 1392 C CA . GLU A 1 185 ? 10.440 -11.660 -30.939 1.00 82.50 185 GLU A CA 1
ATOM 1393 C C . GLU A 1 185 ? 10.226 -10.525 -31.946 1.00 82.50 185 GLU A C 1
ATOM 1395 O O . GLU A 1 185 ? 9.093 -10.103 -32.193 1.00 82.50 185 GLU A O 1
ATOM 1400 N N . ALA A 1 186 ? 11.306 -10.085 -32.586 1.00 86.12 186 ALA A N 1
ATOM 1401 C CA . ALA A 1 186 ? 11.279 -9.267 -33.792 1.00 86.12 186 ALA A CA 1
ATOM 1402 C C . ALA A 1 186 ? 11.754 -10.088 -35.000 1.00 86.12 186 ALA A C 1
ATOM 1404 O O . ALA A 1 186 ? 12.419 -11.115 -34.857 1.00 86.12 186 ALA A O 1
ATOM 1405 N N . VAL A 1 187 ? 11.438 -9.619 -36.208 1.00 90.69 187 VAL A N 1
ATOM 1406 C CA . VAL A 1 187 ? 12.052 -10.113 -37.449 1.00 90.69 187 VAL A CA 1
ATOM 1407 C C . VAL A 1 187 ? 13.172 -9.153 -37.828 1.00 90.69 187 VAL A C 1
ATOM 1409 O O . VAL A 1 187 ? 12.953 -7.945 -37.895 1.00 90.69 187 VAL A O 1
ATOM 1412 N N . MET A 1 188 ? 14.371 -9.678 -38.061 1.00 91.81 188 MET A N 1
ATOM 1413 C CA . MET A 1 188 ? 15.537 -8.863 -38.388 1.00 91.81 188 MET A CA 1
ATOM 1414 C C . MET A 1 188 ? 15.388 -8.217 -39.773 1.00 91.81 188 MET A C 1
ATOM 1416 O O . MET A 1 188 ? 15.130 -8.904 -40.763 1.00 91.81 188 MET A O 1
ATOM 1420 N N . LEU A 1 189 ? 15.571 -6.898 -39.848 1.00 92.00 189 LEU A N 1
ATOM 1421 C CA . LEU A 1 189 ? 15.537 -6.139 -41.102 1.00 92.00 189 LEU A CA 1
ATOM 1422 C C . LEU A 1 189 ? 16.825 -6.333 -41.917 1.00 92.00 189 LEU A C 1
ATOM 1424 O O . LEU A 1 189 ? 17.866 -6.707 -41.379 1.00 92.00 189 LEU A O 1
ATOM 1428 N N . GLU A 1 190 ? 16.758 -6.065 -43.221 1.00 93.56 190 GLU A N 1
ATOM 1429 C CA . GLU A 1 190 ? 17.936 -5.974 -44.091 1.00 93.56 190 GLU A CA 1
ATOM 1430 C C . GLU A 1 190 ? 18.569 -4.588 -43.936 1.00 93.56 190 GLU A C 1
ATOM 1432 O O . GLU A 1 190 ? 18.071 -3.612 -44.491 1.00 93.56 190 GLU A O 1
ATOM 1437 N N . VAL A 1 191 ? 19.663 -4.502 -43.177 1.00 93.06 191 VAL A N 1
ATOM 1438 C CA . VAL A 1 191 ? 20.397 -3.248 -42.938 1.00 93.06 191 VAL A CA 1
ATOM 1439 C C . VAL A 1 191 ? 21.775 -3.219 -43.611 1.00 93.06 191 VAL A C 1
ATOM 1441 O O . VAL A 1 191 ? 22.496 -2.224 -43.495 1.00 93.06 191 VAL A O 1
ATOM 1444 N N . ARG A 1 192 ? 22.170 -4.269 -44.349 1.00 92.44 192 ARG A N 1
ATOM 1445 C CA . ARG A 1 192 ? 23.455 -4.298 -45.071 1.00 92.44 192 ARG A CA 1
ATOM 1446 C C . ARG A 1 192 ? 23.472 -3.279 -46.208 1.00 92.44 192 ARG A C 1
ATOM 1448 O O . ARG A 1 192 ? 22.561 -3.189 -47.024 1.00 92.44 192 ARG A O 1
ATOM 1455 N N . GLY A 1 193 ? 24.559 -2.524 -46.297 1.00 89.81 193 GLY A N 1
ATOM 1456 C CA . GLY A 1 193 ? 24.724 -1.422 -47.238 1.00 89.81 193 GLY A CA 1
ATOM 1457 C C . GLY A 1 193 ? 24.039 -0.116 -46.831 1.00 89.81 193 GLY A C 1
ATOM 1458 O O . GLY A 1 193 ? 24.234 0.879 -47.528 1.00 89.81 193 GLY A O 1
ATOM 1459 N N . LEU A 1 194 ? 23.298 -0.078 -45.717 1.00 92.50 194 LEU A N 1
ATOM 1460 C CA . LEU A 1 194 ? 22.894 1.179 -45.086 1.00 92.50 194 LEU A CA 1
ATOM 1461 C C . LEU A 1 194 ? 24.077 1.797 -44.327 1.00 92.50 194 LEU A C 1
ATOM 1463 O O . LEU A 1 194 ? 25.012 1.102 -43.911 1.00 92.50 194 LEU A O 1
ATOM 1467 N N . THR A 1 195 ? 24.023 3.111 -44.104 1.00 92.44 195 THR A N 1
ATOM 1468 C CA . THR A 1 195 ? 24.901 3.759 -43.121 1.00 92.44 195 THR A CA 1
ATOM 1469 C C . THR A 1 195 ? 24.480 3.356 -41.710 1.00 92.44 195 THR A C 1
ATOM 1471 O O . THR A 1 195 ? 23.302 3.093 -41.463 1.00 92.44 195 THR A O 1
ATOM 1474 N N . PHE A 1 196 ? 25.412 3.355 -40.754 1.00 89.44 196 PHE A N 1
ATOM 1475 C CA . PHE A 1 196 ? 25.098 3.044 -39.354 1.00 89.44 196 PHE A CA 1
ATOM 1476 C C . PHE A 1 196 ? 23.981 3.947 -38.801 1.00 89.44 196 PHE A C 1
ATOM 1478 O O . PHE A 1 196 ? 23.080 3.462 -38.123 1.00 89.44 196 PHE A O 1
ATOM 1485 N N . ALA A 1 197 ? 23.987 5.240 -39.147 1.00 87.69 197 ALA A N 1
ATOM 1486 C CA . ALA A 1 197 ? 22.915 6.163 -38.775 1.00 87.69 197 ALA A CA 1
ATOM 1487 C C . ALA A 1 197 ? 21.523 5.706 -39.267 1.00 87.69 197 ALA A C 1
ATOM 1489 O O . ALA A 1 197 ? 20.583 5.687 -38.477 1.00 87.69 197 ALA A O 1
ATOM 1490 N N . LYS A 1 198 ? 21.400 5.288 -40.537 1.00 89.69 198 LYS A N 1
ATOM 1491 C CA . LYS A 1 198 ? 20.124 4.832 -41.117 1.00 89.69 198 LYS A CA 1
ATOM 1492 C C . LYS A 1 198 ? 19.704 3.453 -40.593 1.00 89.69 198 LYS A C 1
ATOM 1494 O O . LYS A 1 198 ? 18.533 3.241 -40.304 1.00 89.69 198 LYS A O 1
ATOM 1499 N N . ALA A 1 199 ? 20.662 2.544 -40.404 1.00 90.50 199 ALA A N 1
ATOM 1500 C CA . ALA A 1 199 ? 20.413 1.225 -39.826 1.00 90.50 199 ALA A CA 1
ATOM 1501 C C . ALA A 1 199 ? 19.849 1.314 -38.395 1.00 90.50 199 ALA A C 1
ATOM 1503 O O . ALA A 1 199 ? 18.937 0.568 -38.050 1.00 90.50 199 ALA A O 1
ATOM 1504 N N . MET A 1 200 ? 20.355 2.236 -37.567 1.00 87.75 200 MET A N 1
ATOM 1505 C CA . MET A 1 200 ? 19.826 2.444 -36.213 1.00 87.75 200 MET A CA 1
ATOM 1506 C C . MET A 1 200 ? 18.414 3.047 -36.211 1.00 87.75 200 MET A C 1
ATOM 1508 O O . MET A 1 200 ? 17.599 2.632 -35.395 1.00 87.75 200 MET A O 1
ATOM 1512 N N . GLU A 1 201 ? 18.112 3.967 -37.133 1.00 87.75 201 GLU A N 1
ATOM 1513 C CA . GLU A 1 201 ? 16.769 4.547 -37.316 1.00 87.75 201 GLU A CA 1
ATOM 1514 C C . GLU A 1 201 ? 15.730 3.475 -37.700 1.00 87.75 201 GLU A C 1
ATOM 1516 O O . GLU A 1 201 ? 14.631 3.443 -37.156 1.00 87.75 201 GLU A O 1
ATOM 1521 N N . GLU A 1 202 ? 16.078 2.548 -38.599 1.00 88.56 202 GLU A N 1
ATOM 1522 C CA . GLU A 1 202 ? 15.156 1.488 -39.039 1.00 88.56 202 GLU A CA 1
ATOM 1523 C C . GLU A 1 202 ? 15.002 0.346 -38.018 1.00 88.56 202 GLU A C 1
ATOM 1525 O O . GLU A 1 202 ? 13.957 -0.304 -37.981 1.00 88.56 202 GLU A O 1
ATOM 1530 N N . MET A 1 203 ? 15.993 0.118 -37.147 1.00 87.25 203 MET A N 1
ATOM 1531 C CA . MET A 1 203 ? 15.903 -0.868 -36.058 1.00 87.25 203 MET A CA 1
ATOM 1532 C C . MET A 1 203 ? 15.258 -0.331 -34.768 1.00 87.25 203 MET A C 1
ATOM 1534 O O . MET A 1 203 ? 14.879 -1.138 -33.919 1.00 87.25 203 MET A O 1
ATOM 1538 N N . GLU A 1 204 ? 15.104 0.987 -34.601 1.00 84.88 204 GLU A N 1
ATOM 1539 C CA . GLU A 1 204 ? 14.426 1.598 -33.445 1.00 84.88 204 GLU A CA 1
ATOM 1540 C C . GLU A 1 204 ? 13.042 0.972 -33.140 1.00 84.88 204 GLU A C 1
ATOM 1542 O O . GLU A 1 204 ? 12.850 0.510 -32.010 1.00 84.88 204 GLU A O 1
ATOM 1547 N N . PRO A 1 205 ? 12.102 0.825 -34.103 1.00 82.62 205 PRO A N 1
ATOM 1548 C CA . PRO A 1 205 ? 10.800 0.194 -33.848 1.00 82.62 205 PRO A CA 1
ATOM 1549 C C . PRO A 1 205 ? 10.861 -1.312 -33.537 1.00 82.62 205 PRO A C 1
ATOM 1551 O O . PRO A 1 205 ? 9.855 -1.877 -33.111 1.00 82.62 205 PRO A O 1
ATOM 1554 N N . LEU A 1 206 ? 12.008 -1.979 -33.723 1.00 83.44 206 LEU A N 1
ATOM 1555 C CA . LEU A 1 206 ? 12.202 -3.373 -33.303 1.00 83.44 206 LEU A CA 1
ATOM 1556 C C . LEU A 1 206 ? 12.557 -3.493 -31.808 1.00 83.44 206 LEU A C 1
ATOM 1558 O O . LEU A 1 206 ? 12.573 -4.602 -31.279 1.00 83.44 206 LEU A O 1
ATOM 1562 N N . GLY A 1 207 ? 12.869 -2.385 -31.122 1.00 80.75 207 GLY A N 1
ATOM 1563 C CA . GLY A 1 207 ? 13.205 -2.377 -29.695 1.00 80.75 207 GLY A CA 1
ATOM 1564 C C . GLY A 1 207 ? 14.550 -3.030 -29.348 1.00 80.75 207 GLY A C 1
ATOM 1565 O O . GLY A 1 207 ? 14.709 -3.546 -28.244 1.00 80.75 207 GLY A O 1
ATOM 1566 N N . VAL A 1 208 ? 15.513 -3.051 -30.279 1.00 81.69 208 VAL A N 1
ATOM 1567 C CA . VAL A 1 208 ? 16.823 -3.708 -30.095 1.00 81.69 208 VAL A CA 1
ATOM 1568 C C . VAL A 1 208 ? 17.616 -3.044 -28.966 1.00 81.69 208 VAL A C 1
ATOM 1570 O O . VAL A 1 208 ? 18.166 -1.956 -29.126 1.00 81.69 208 VAL A O 1
ATOM 1573 N N . GLY A 1 209 ? 17.695 -3.721 -27.818 1.00 69.25 209 GLY A N 1
ATOM 1574 C CA . GLY A 1 209 ? 18.235 -3.157 -26.577 1.00 69.25 209 GLY A CA 1
ATOM 1575 C C . GLY A 1 209 ? 19.760 -3.026 -26.539 1.00 69.25 209 GLY A C 1
ATOM 1576 O O . GLY A 1 209 ? 20.292 -2.296 -25.705 1.00 69.25 209 GLY A O 1
ATOM 1577 N N . SER A 1 210 ? 20.485 -3.716 -27.425 1.00 82.81 210 SER A N 1
ATOM 1578 C CA . SER A 1 210 ? 21.937 -3.567 -27.565 1.00 82.81 210 SER A CA 1
ATOM 1579 C C . SER A 1 210 ? 22.439 -3.969 -28.954 1.00 82.81 210 SER A C 1
ATOM 1581 O O . SER A 1 210 ? 21.822 -4.775 -29.651 1.00 82.81 210 SER A O 1
ATOM 1583 N N . TYR A 1 211 ? 23.587 -3.425 -29.358 1.00 88.38 211 TYR A N 1
ATOM 1584 C CA . TYR A 1 211 ? 24.267 -3.818 -30.590 1.00 88.38 211 TYR A CA 1
ATOM 1585 C C . TYR A 1 211 ? 25.784 -3.908 -30.391 1.00 88.38 211 TYR A C 1
ATOM 1587 O O . TYR A 1 211 ? 26.392 -3.125 -29.659 1.00 88.38 211 TYR A O 1
ATOM 1595 N N . LYS A 1 212 ? 26.411 -4.864 -31.077 1.00 91.81 212 LYS A N 1
ATOM 1596 C CA . LYS A 1 212 ? 27.852 -5.117 -31.063 1.00 91.81 212 LYS A CA 1
ATOM 1597 C C . LYS A 1 212 ? 28.457 -4.749 -32.413 1.00 91.81 212 LYS A C 1
ATOM 1599 O O . LYS A 1 212 ? 28.221 -5.424 -33.411 1.00 91.81 212 LYS A O 1
ATOM 1604 N N . MET A 1 213 ? 29.268 -3.698 -32.429 1.00 91.38 213 MET A N 1
ATOM 1605 C CA . MET A 1 213 ? 30.009 -3.255 -33.612 1.00 91.38 213 MET A CA 1
ATOM 1606 C C . MET A 1 213 ? 31.312 -4.053 -33.776 1.00 91.38 213 MET A C 1
ATOM 1608 O O . MET A 1 213 ? 32.137 -4.085 -32.861 1.00 91.38 213 MET A O 1
ATOM 1612 N N . VAL A 1 214 ? 31.529 -4.660 -34.944 1.00 93.44 214 VAL A N 1
ATOM 1613 C CA . VAL A 1 214 ? 32.758 -5.396 -35.304 1.00 93.44 214 VAL A CA 1
ATOM 1614 C C . VAL A 1 214 ? 33.367 -4.774 -36.561 1.00 93.44 214 VAL A C 1
ATOM 1616 O O . VAL A 1 214 ? 32.651 -4.555 -37.528 1.00 93.44 214 VAL A O 1
ATOM 1619 N N . ARG A 1 215 ? 34.673 -4.481 -36.587 1.00 92.81 215 ARG A N 1
ATOM 1620 C CA . ARG A 1 215 ? 35.330 -4.005 -37.821 1.00 92.81 215 ARG A CA 1
ATOM 1621 C C . ARG A 1 215 ? 35.471 -5.152 -38.815 1.00 92.81 215 ARG A C 1
ATOM 1623 O O . ARG A 1 215 ? 35.959 -6.211 -38.433 1.00 92.81 215 ARG A O 1
ATOM 1630 N N . TRP A 1 216 ? 35.082 -4.919 -40.067 1.00 92.38 216 TRP A N 1
ATOM 1631 C CA . TRP A 1 216 ? 35.322 -5.849 -41.172 1.00 92.38 216 TRP A CA 1
ATOM 1632 C C . TRP A 1 216 ? 36.804 -5.842 -41.569 1.00 92.38 216 TRP A C 1
ATOM 1634 O O . TRP A 1 216 ? 37.486 -6.859 -41.475 1.00 92.38 216 TRP A O 1
ATOM 1644 N N . ASN A 1 217 ? 37.324 -4.662 -41.915 1.00 88.69 217 ASN A N 1
ATOM 1645 C CA . ASN A 1 217 ? 38.728 -4.444 -42.243 1.00 88.69 217 ASN A CA 1
ATOM 1646 C C . ASN A 1 217 ? 39.468 -3.847 -41.024 1.00 88.69 217 ASN A C 1
ATOM 1648 O O . ASN A 1 217 ? 39.042 -2.818 -40.487 1.00 88.69 217 ASN A O 1
ATOM 1652 N N . PRO A 1 218 ? 40.585 -4.442 -40.557 1.00 86.62 218 PRO A N 1
ATOM 1653 C CA . PRO A 1 218 ? 41.357 -3.898 -39.438 1.00 86.62 218 PRO A CA 1
ATOM 1654 C C . PRO A 1 218 ? 42.032 -2.550 -39.747 1.00 86.62 218 PRO A C 1
ATOM 1656 O O . PRO A 1 218 ? 42.426 -1.854 -38.811 1.00 86.62 218 PRO A O 1
ATOM 1659 N N . ALA A 1 219 ? 42.155 -2.159 -41.022 1.00 85.69 219 ALA A N 1
ATOM 1660 C CA . ALA A 1 219 ? 42.684 -0.858 -41.430 1.00 85.69 219 ALA A CA 1
ATOM 1661 C C . ALA A 1 219 ? 41.659 0.293 -41.329 1.00 85.69 219 ALA A C 1
ATOM 1663 O O . ALA A 1 219 ? 42.055 1.459 -41.385 1.00 85.69 219 ALA A O 1
ATOM 1664 N N . THR A 1 220 ? 40.358 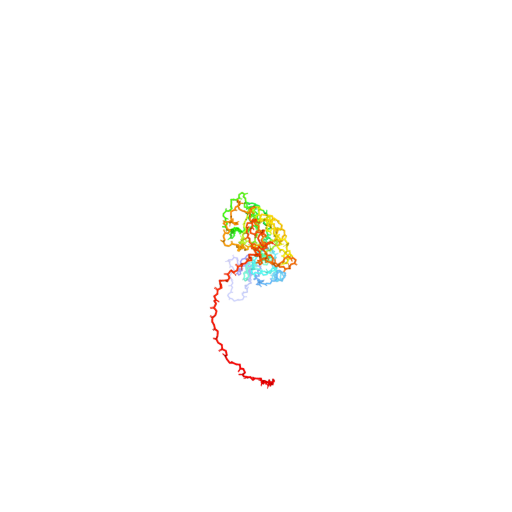0.011 -41.166 1.00 84.50 220 THR A N 1
ATOM 1665 C CA . THR A 1 220 ? 39.322 1.054 -41.085 1.00 84.50 220 THR A CA 1
ATOM 1666 C C . THR A 1 220 ? 39.482 1.889 -39.806 1.00 84.50 220 THR A C 1
ATOM 1668 O O . THR A 1 220 ? 39.297 1.404 -38.688 1.00 84.50 220 THR A O 1
ATOM 1671 N N . THR A 1 221 ? 39.777 3.182 -39.964 1.00 87.50 221 THR A N 1
ATOM 1672 C CA . THR A 1 221 ? 40.011 4.133 -38.858 1.00 87.50 221 THR A CA 1
ATOM 1673 C C . THR A 1 221 ? 38.739 4.731 -38.246 1.00 87.50 221 THR A C 1
ATOM 1675 O O . THR A 1 221 ? 38.818 5.386 -37.206 1.00 87.50 221 THR A O 1
ATOM 1678 N N . LEU A 1 222 ? 37.578 4.500 -38.868 1.00 88.62 222 LEU A N 1
ATOM 1679 C CA . LEU A 1 222 ? 36.275 4.998 -38.419 1.00 88.62 222 LEU A CA 1
ATOM 1680 C C . LEU A 1 222 ? 35.889 4.431 -37.041 1.00 88.62 222 LEU A C 1
ATOM 1682 O O . LEU A 1 222 ? 36.172 3.269 -36.717 1.00 88.62 222 LEU A O 1
ATOM 1686 N N . ASP A 1 223 ? 35.211 5.249 -36.238 1.00 86.19 223 ASP A N 1
ATOM 1687 C CA . ASP A 1 223 ? 34.781 4.895 -34.883 1.00 86.19 223 ASP A CA 1
ATOM 1688 C C . ASP A 1 223 ? 33.263 5.115 -34.691 1.00 86.19 223 ASP A C 1
ATOM 1690 O O . ASP A 1 223 ? 32.811 6.261 -34.691 1.00 86.19 223 ASP A O 1
ATOM 1694 N N . PRO A 1 224 ? 32.449 4.059 -34.482 1.00 84.31 224 PRO A N 1
ATOM 1695 C CA . PRO A 1 224 ? 30.999 4.186 -34.305 1.00 84.31 224 PRO A CA 1
ATOM 1696 C C . PRO A 1 224 ? 30.596 4.926 -33.022 1.00 84.31 224 PRO A C 1
ATOM 1698 O O . PRO A 1 224 ? 29.438 5.329 -32.876 1.00 84.31 224 PRO A O 1
ATOM 1701 N N . ASN A 1 225 ? 31.527 5.164 -32.096 1.00 85.00 225 ASN A N 1
ATOM 1702 C CA . ASN A 1 225 ? 31.286 6.018 -30.935 1.00 85.00 225 ASN A CA 1
ATOM 1703 C C . ASN A 1 225 ? 31.279 7.513 -31.308 1.00 85.00 225 ASN A C 1
ATOM 1705 O O . ASN A 1 225 ? 30.642 8.309 -30.619 1.00 85.00 225 ASN A O 1
ATOM 1709 N N . LYS A 1 226 ? 31.917 7.905 -32.420 1.00 85.75 226 LYS A N 1
ATOM 1710 C CA . LYS A 1 226 ? 31.978 9.295 -32.887 1.00 85.75 226 LYS A CA 1
ATOM 1711 C C . LYS A 1 226 ? 30.813 9.627 -33.812 1.00 85.75 226 LYS A C 1
ATOM 1713 O O . LYS A 1 226 ? 30.682 9.064 -34.897 1.00 85.75 226 LYS A O 1
ATOM 1718 N N . ALA A 1 227 ? 30.006 10.617 -33.430 1.00 81.75 227 ALA A N 1
ATOM 1719 C CA . ALA A 1 227 ? 28.862 11.069 -34.228 1.00 81.75 227 ALA A CA 1
ATOM 1720 C C . ALA A 1 227 ? 29.242 11.480 -35.667 1.00 81.75 227 ALA A C 1
ATOM 1722 O O . ALA A 1 227 ? 28.494 11.205 -36.601 1.00 81.75 227 ALA A O 1
ATOM 1723 N N . GLU A 1 228 ? 30.428 12.067 -35.852 1.00 84.81 228 GLU A N 1
ATOM 1724 C CA . GLU A 1 228 ? 30.970 12.475 -37.155 1.00 84.81 228 GLU A CA 1
ATOM 1725 C C . GLU A 1 228 ? 31.327 11.310 -38.097 1.00 84.81 228 GLU A C 1
ATOM 1727 O O . GLU A 1 228 ? 31.411 11.522 -39.306 1.00 84.81 228 GLU A O 1
ATOM 1732 N N . ASP A 1 229 ? 31.549 10.094 -37.587 1.00 88.06 229 ASP A N 1
ATOM 1733 C CA . ASP A 1 229 ? 31.886 8.910 -38.393 1.00 88.06 229 ASP A CA 1
ATOM 1734 C C . ASP A 1 229 ? 30.665 8.018 -38.670 1.00 88.06 229 ASP A C 1
ATOM 1736 O O . ASP A 1 229 ? 30.647 7.306 -39.672 1.00 88.06 229 ASP A O 1
ATOM 1740 N N . ARG A 1 230 ? 29.598 8.102 -37.861 1.00 84.12 230 ARG A N 1
ATOM 1741 C CA . ARG A 1 230 ? 28.353 7.310 -38.009 1.00 84.12 230 ARG A CA 1
ATOM 1742 C C . ARG A 1 230 ? 27.651 7.440 -39.367 1.00 84.12 230 ARG A C 1
ATOM 1744 O O . ARG A 1 230 ? 26.885 6.555 -39.740 1.00 84.12 230 ARG A O 1
ATOM 1751 N N . THR A 1 231 ? 27.899 8.524 -40.098 1.00 86.38 231 THR A N 1
ATOM 1752 C CA . THR A 1 231 ? 27.390 8.763 -41.461 1.00 86.38 231 THR A CA 1
ATOM 1753 C C . THR A 1 231 ? 28.321 8.239 -42.561 1.00 86.38 231 THR A C 1
ATOM 1755 O O . THR A 1 231 ? 27.888 8.090 -43.700 1.00 86.38 231 THR A O 1
ATOM 1758 N N . LYS A 1 232 ? 29.586 7.952 -42.228 1.00 90.38 232 LYS A N 1
ATOM 1759 C CA . LYS A 1 232 ? 30.624 7.396 -43.116 1.00 90.38 232 LYS A CA 1
ATOM 1760 C C . LYS A 1 232 ? 30.757 5.874 -42.977 1.00 90.38 232 LYS A C 1
ATOM 1762 O O . LYS A 1 232 ? 31.286 5.220 -43.872 1.00 90.38 232 LYS A O 1
ATOM 1767 N N . ILE A 1 233 ? 30.327 5.339 -41.833 1.00 92.06 233 ILE A N 1
ATOM 1768 C CA . ILE A 1 233 ? 30.298 3.911 -41.520 1.00 92.06 233 ILE A CA 1
ATOM 1769 C C . ILE A 1 233 ? 29.113 3.254 -42.227 1.00 92.06 233 ILE A C 1
ATOM 1771 O O . ILE A 1 233 ? 27.970 3.678 -42.044 1.00 92.06 233 ILE A O 1
ATOM 1775 N N . TYR A 1 234 ? 29.390 2.179 -42.960 1.00 93.94 234 TYR A N 1
ATOM 1776 C CA . TYR A 1 234 ? 28.404 1.307 -43.589 1.00 93.94 234 TYR A CA 1
ATOM 1777 C C . TYR A 1 234 ? 28.365 -0.056 -42.900 1.00 93.94 234 TYR A C 1
ATOM 1779 O O . TYR A 1 234 ? 29.394 -0.568 -42.448 1.00 93.94 234 TYR A O 1
ATOM 1787 N N . ILE A 1 235 ? 27.176 -0.653 -42.843 1.00 94.62 235 ILE A N 1
ATOM 1788 C CA . ILE A 1 235 ? 26.995 -2.033 -42.390 1.00 94.62 235 ILE A CA 1
ATOM 1789 C C . ILE A 1 235 ? 27.342 -2.969 -43.551 1.00 94.62 235 ILE A C 1
ATOM 1791 O O . ILE A 1 235 ? 26.750 -2.876 -44.624 1.00 94.62 235 ILE A O 1
ATOM 1795 N N . ILE A 1 236 ? 28.299 -3.867 -43.345 1.00 93.50 236 ILE A N 1
ATOM 1796 C CA . ILE A 1 236 ? 28.755 -4.844 -44.344 1.00 93.50 236 ILE A CA 1
ATOM 1797 C C . ILE A 1 236 ? 28.075 -6.194 -44.091 1.00 93.50 236 ILE A C 1
ATOM 1799 O O . ILE A 1 236 ? 27.513 -6.795 -45.008 1.00 93.50 236 ILE A O 1
ATOM 1803 N N . GLU A 1 237 ? 28.021 -6.619 -42.828 1.00 92.56 237 GLU A N 1
ATOM 1804 C CA . GLU A 1 237 ? 27.321 -7.833 -42.404 1.00 92.56 237 GLU A CA 1
ATOM 1805 C C . GLU A 1 237 ? 26.466 -7.573 -41.162 1.00 92.56 237 GLU A C 1
ATOM 1807 O O . GLU A 1 237 ? 26.696 -6.630 -40.403 1.00 92.56 237 GLU A O 1
ATOM 1812 N N . GLN A 1 238 ? 25.510 -8.464 -40.919 1.00 93.25 238 GLN A N 1
ATOM 1813 C CA . GLN A 1 238 ? 24.647 -8.443 -39.746 1.00 93.25 238 GLN A CA 1
ATOM 1814 C C . GLN A 1 238 ? 24.400 -9.863 -39.239 1.00 93.25 238 GLN A C 1
ATOM 1816 O O . GLN A 1 238 ? 24.356 -10.811 -40.025 1.00 93.25 238 GLN A O 1
ATOM 1821 N N . LYS A 1 239 ? 24.222 -9.999 -37.925 1.00 92.31 239 LYS A N 1
ATOM 1822 C CA . LYS A 1 239 ? 23.724 -11.199 -37.251 1.00 92.31 239 LYS A CA 1
ATOM 1823 C C . LYS A 1 239 ? 22.734 -10.758 -36.167 1.00 92.31 239 LYS A C 1
ATOM 1825 O O . LYS A 1 239 ? 23.130 -9.941 -35.333 1.00 92.31 239 LYS A O 1
ATOM 1830 N N . PRO A 1 240 ? 21.496 -11.280 -36.127 1.00 92.88 240 PRO A N 1
ATOM 1831 C CA . PRO A 1 240 ? 20.927 -12.323 -36.995 1.00 92.88 240 PRO A CA 1
ATOM 1832 C C . PRO A 1 240 ? 20.801 -11.940 -38.480 1.00 92.88 240 PRO A C 1
ATOM 1834 O O . PRO A 1 240 ? 20.957 -10.777 -38.860 1.00 92.88 240 PRO A O 1
ATOM 1837 N N . GLU A 1 241 ? 20.569 -12.936 -39.335 1.00 92.06 241 GLU A N 1
ATOM 1838 C CA . GLU A 1 241 ? 20.393 -12.717 -40.775 1.00 92.06 241 GLU A CA 1
ATOM 1839 C C . GLU A 1 241 ? 19.029 -12.063 -41.076 1.00 92.06 241 GLU A C 1
ATOM 1841 O O . GLU A 1 241 ? 18.067 -12.308 -40.338 1.00 92.06 241 GLU A O 1
ATOM 1846 N N . PRO A 1 242 ? 18.902 -11.254 -42.147 1.00 92.56 242 PRO A N 1
ATOM 1847 C CA . PRO A 1 242 ? 17.629 -10.649 -42.545 1.00 92.56 242 PRO A CA 1
ATOM 1848 C C . PRO A 1 242 ? 16.500 -11.685 -42.660 1.00 92.56 242 PRO A C 1
ATOM 1850 O O . PRO A 1 242 ? 16.694 -12.775 -43.192 1.00 92.56 242 PRO A O 1
ATOM 1853 N N . GLY A 1 243 ? 15.312 -11.356 -42.153 1.00 89.25 243 GLY A N 1
ATOM 1854 C CA . GLY A 1 243 ? 14.160 -12.264 -42.104 1.00 89.25 243 GLY A CA 1
ATOM 1855 C C . GLY A 1 243 ? 14.173 -13.277 -40.949 1.00 89.25 243 GLY A C 1
ATOM 1856 O O . GLY A 1 243 ? 13.154 -13.925 -40.708 1.00 89.25 243 GLY A O 1
ATOM 1857 N N . THR A 1 244 ? 15.269 -13.398 -40.193 1.00 92.81 244 THR A N 1
ATOM 1858 C CA . THR A 1 244 ? 15.346 -14.286 -39.018 1.00 92.81 244 THR A CA 1
ATOM 1859 C C . THR A 1 244 ? 14.548 -13.709 -37.847 1.00 92.81 244 THR A C 1
ATOM 1861 O O . THR A 1 244 ? 14.631 -12.510 -37.570 1.00 92.81 244 THR A O 1
ATOM 1864 N N . ARG A 1 245 ? 13.801 -14.557 -37.127 1.00 89.88 245 ARG A N 1
ATOM 1865 C CA . ARG A 1 245 ? 13.204 -14.198 -35.829 1.00 89.88 245 ARG A CA 1
ATOM 1866 C C . ARG A 1 245 ? 14.268 -14.186 -34.735 1.00 89.88 245 ARG A C 1
ATOM 1868 O O . ARG A 1 245 ? 15.049 -15.128 -34.639 1.00 89.88 245 ARG A O 1
ATOM 1875 N N . PHE A 1 246 ? 14.278 -13.151 -33.905 1.00 89.31 246 PHE A N 1
ATOM 1876 C CA . PHE A 1 246 ? 15.241 -12.993 -32.815 1.00 89.31 246 PHE A CA 1
ATOM 1877 C C . PHE A 1 246 ? 14.647 -12.214 -31.645 1.00 89.31 246 PHE A C 1
ATOM 1879 O O . PHE A 1 246 ? 13.684 -11.468 -31.826 1.00 89.31 246 PHE A O 1
ATOM 1886 N N . LYS A 1 247 ? 15.239 -12.351 -30.455 1.00 87.94 247 LYS A N 1
ATOM 1887 C CA . LYS A 1 247 ? 14.840 -11.563 -29.286 1.00 87.94 247 LYS A CA 1
ATOM 1888 C C . LYS A 1 247 ? 15.613 -10.237 -29.278 1.00 87.94 247 LYS A C 1
ATOM 1890 O O . LYS A 1 247 ? 16.840 -10.271 -29.180 1.00 87.94 247 LYS A O 1
ATOM 1895 N N . PRO A 1 248 ? 14.966 -9.057 -29.335 1.00 86.69 248 PRO A N 1
ATOM 1896 C CA . PRO A 1 248 ? 15.678 -7.772 -29.362 1.00 86.69 248 PRO A CA 1
ATOM 1897 C C . PRO A 1 248 ? 16.499 -7.492 -28.091 1.00 86.69 248 PRO A C 1
ATOM 1899 O O . PRO A 1 248 ? 17.407 -6.660 -28.110 1.00 86.69 248 PRO A O 1
ATOM 1902 N N . SER A 1 249 ? 16.209 -8.207 -26.999 1.00 82.88 249 SER A N 1
ATOM 1903 C CA . SER A 1 249 ? 16.971 -8.221 -25.746 1.00 82.88 249 SER A CA 1
ATOM 1904 C C . SER A 1 249 ? 18.321 -8.948 -25.834 1.00 82.88 249 SER A C 1
ATOM 1906 O O . SER A 1 249 ? 19.227 -8.611 -25.076 1.00 82.88 249 SER A O 1
ATOM 1908 N N . GLU A 1 250 ? 18.490 -9.898 -26.760 1.00 86.44 250 GLU A N 1
ATOM 1909 C CA . GLU A 1 250 ? 19.780 -10.558 -27.041 1.00 86.44 250 GLU A CA 1
ATOM 1910 C C . GLU A 1 250 ? 20.711 -9.659 -27.878 1.00 86.44 250 GLU A C 1
ATOM 1912 O O . GLU A 1 250 ? 21.930 -9.844 -27.884 1.00 86.44 250 GLU A O 1
ATOM 1917 N N . GLY A 1 251 ? 20.140 -8.642 -28.532 1.00 87.12 251 GLY A N 1
ATOM 1918 C CA . GLY A 1 251 ? 20.849 -7.661 -29.344 1.00 87.12 251 GLY A CA 1
ATOM 1919 C C . GLY A 1 251 ? 21.250 -8.164 -30.733 1.00 87.12 251 GLY A C 1
ATOM 1920 O O . GLY A 1 251 ? 20.916 -9.270 -31.154 1.00 87.12 251 GLY A O 1
ATOM 1921 N N . VAL A 1 252 ? 21.975 -7.320 -31.471 1.00 92.19 252 VAL A N 1
ATOM 1922 C CA . VAL A 1 252 ? 22.469 -7.627 -32.828 1.00 92.19 252 VAL A CA 1
ATOM 1923 C C . VAL A 1 252 ? 23.980 -7.423 -32.930 1.00 92.19 252 VAL A C 1
ATOM 1925 O O . VAL A 1 252 ? 24.539 -6.512 -32.326 1.00 92.19 252 VAL A O 1
ATOM 1928 N N . THR A 1 253 ? 24.673 -8.239 -33.720 1.00 94.19 253 THR A N 1
ATOM 1929 C CA . THR A 1 253 ? 26.068 -7.983 -34.111 1.00 94.19 253 THR A CA 1
ATOM 1930 C C . THR A 1 253 ? 26.096 -7.438 -35.531 1.00 94.19 253 THR A C 1
ATOM 1932 O O . THR A 1 253 ? 25.547 -8.054 -36.438 1.00 94.19 253 THR A O 1
ATOM 1935 N N . LEU A 1 254 ? 26.753 -6.299 -35.731 1.00 94.12 254 LEU A N 1
ATOM 1936 C CA . LEU A 1 254 ? 26.884 -5.643 -37.028 1.00 94.12 254 LEU A CA 1
ATOM 1937 C C . LEU A 1 254 ? 28.368 -5.500 -37.375 1.00 94.12 254 LEU A C 1
ATOM 1939 O O . LEU A 1 254 ? 29.128 -4.857 -36.641 1.00 94.12 254 LEU A O 1
ATOM 1943 N N . THR A 1 255 ? 28.775 -6.089 -38.497 1.00 94.50 255 THR A N 1
ATOM 1944 C CA . THR A 1 255 ? 30.127 -5.936 -39.041 1.00 94.50 255 THR A CA 1
ATOM 1945 C C . THR A 1 255 ? 30.155 -4.689 -39.928 1.00 94.50 255 THR A C 1
ATOM 1947 O O . THR A 1 255 ? 29.307 -4.546 -40.809 1.00 94.50 255 THR A O 1
ATOM 1950 N N . TYR A 1 256 ? 31.093 -3.769 -39.699 1.00 94.38 256 TYR A N 1
ATOM 1951 C CA . TYR A 1 256 ? 31.106 -2.434 -40.303 1.00 94.38 256 TYR A CA 1
ATOM 1952 C C . TYR A 1 256 ? 32.431 -2.075 -40.985 1.00 94.38 256 TYR A C 1
ATOM 1954 O O . TYR A 1 256 ? 33.496 -2.582 -40.625 1.00 94.38 256 TYR A O 1
ATOM 1962 N N . GLY A 1 257 ? 32.355 -1.142 -41.933 1.00 92.88 257 GLY A N 1
ATOM 1963 C CA . GLY A 1 257 ? 33.505 -0.564 -42.629 1.00 92.88 257 GLY A CA 1
ATOM 1964 C C . GLY A 1 257 ? 33.191 0.809 -43.229 1.00 92.88 257 GLY A C 1
ATOM 1965 O O . GLY A 1 257 ? 32.166 1.421 -42.921 1.00 92.88 257 GLY A O 1
ATOM 1966 N N . SER A 1 258 ? 34.088 1.309 -44.072 1.00 91.50 258 SER A N 1
ATOM 1967 C CA . SER A 1 258 ? 33.878 2.481 -44.928 1.00 91.50 258 SER A CA 1
ATOM 1968 C C . SER A 1 258 ? 33.090 2.135 -46.203 1.00 91.50 258 SER A C 1
ATOM 1970 O O . SER A 1 258 ? 32.771 0.975 -46.461 1.00 91.50 258 SER A O 1
ATOM 1972 N N . ALA A 1 259 ? 32.804 3.138 -47.040 1.00 89.56 259 ALA A N 1
ATOM 1973 C CA . ALA A 1 259 ? 32.208 2.914 -48.361 1.00 89.56 259 ALA A CA 1
ATOM 1974 C C . ALA A 1 259 ? 33.085 2.025 -49.268 1.00 89.56 259 ALA A C 1
ATOM 1976 O O . ALA A 1 259 ? 32.558 1.154 -49.952 1.00 89.56 259 ALA A O 1
ATOM 1977 N N . ALA A 1 260 ? 34.413 2.194 -49.228 1.00 88.19 260 ALA A N 1
ATOM 1978 C CA . ALA A 1 260 ? 35.344 1.378 -50.010 1.00 88.19 260 ALA A CA 1
ATOM 1979 C C . ALA A 1 260 ? 35.382 -0.079 -49.517 1.00 88.19 260 ALA A C 1
ATOM 1981 O O . ALA A 1 260 ? 35.369 -0.998 -50.328 1.00 88.19 260 ALA A O 1
ATOM 1982 N N . ASP A 1 261 ? 35.333 -0.291 -48.196 1.00 88.69 261 ASP A N 1
ATOM 1983 C CA . ASP A 1 261 ? 35.239 -1.632 -47.598 1.00 88.69 261 ASP A CA 1
ATOM 1984 C C . ASP A 1 261 ? 33.944 -2.358 -48.041 1.00 88.69 261 ASP A C 1
ATOM 1986 O O . ASP A 1 261 ? 33.950 -3.555 -48.323 1.00 88.69 261 ASP A O 1
ATOM 1990 N N . LEU A 1 262 ? 32.825 -1.629 -48.164 1.00 87.94 262 LEU A N 1
ATOM 1991 C CA . LEU A 1 262 ? 31.558 -2.161 -48.687 1.00 87.94 262 LEU A CA 1
ATOM 1992 C C . LEU A 1 262 ? 31.625 -2.485 -50.193 1.00 87.94 262 LEU A C 1
ATOM 1994 O O . LEU A 1 262 ? 31.006 -3.455 -50.639 1.00 87.94 262 LEU A O 1
ATOM 1998 N N . GLU A 1 263 ? 32.341 -1.686 -50.987 1.00 87.81 263 GLU A N 1
ATOM 1999 C CA . GLU A 1 263 ? 32.563 -1.954 -52.414 1.00 87.81 263 GLU A CA 1
ATOM 2000 C C . GLU A 1 263 ? 33.471 -3.172 -52.632 1.00 87.81 263 GLU A C 1
ATOM 2002 O O . GLU A 1 263 ? 33.147 -4.013 -53.471 1.00 87.81 263 GLU A O 1
ATOM 2007 N N . GLU A 1 264 ? 34.537 -3.319 -51.840 1.00 87.62 264 GLU A N 1
ATOM 2008 C CA . GLU A 1 264 ? 35.439 -4.478 -51.864 1.00 87.62 264 GLU A CA 1
ATOM 2009 C C . GLU A 1 264 ? 34.722 -5.770 -51.443 1.00 87.62 264 GLU A C 1
ATOM 2011 O O . GLU A 1 264 ? 34.852 -6.791 -52.117 1.00 87.62 264 GLU A O 1
ATOM 2016 N N . TYR A 1 265 ? 33.886 -5.724 -50.398 1.00 86.56 265 TYR A N 1
ATOM 2017 C CA . TYR A 1 265 ? 33.058 -6.863 -49.986 1.00 86.56 265 TYR A CA 1
ATOM 2018 C C . TYR A 1 265 ? 32.059 -7.301 -51.072 1.00 86.56 265 TYR A C 1
ATOM 2020 O O . TYR A 1 265 ? 31.809 -8.493 -51.251 1.00 86.56 265 TYR A O 1
ATOM 2028 N N . ARG A 1 266 ? 31.484 -6.347 -51.818 1.00 87.00 266 ARG A N 1
ATOM 2029 C CA . ARG A 1 266 ? 30.551 -6.628 -52.926 1.00 87.00 266 ARG A CA 1
ATOM 2030 C C . ARG A 1 266 ? 31.259 -7.133 -54.185 1.00 87.00 266 ARG A C 1
ATOM 2032 O O . ARG A 1 266 ? 30.699 -7.970 -54.887 1.00 87.00 266 ARG A O 1
ATOM 2039 N N . ASN A 1 267 ? 32.455 -6.621 -54.471 1.00 85.69 267 ASN A N 1
ATOM 2040 C CA . ASN A 1 267 ? 33.239 -6.914 -55.670 1.00 85.69 267 ASN A CA 1
ATOM 2041 C C . ASN A 1 267 ? 34.681 -7.316 -55.290 1.00 85.69 267 ASN A C 1
ATOM 2043 O O . ASN A 1 267 ? 35.617 -6.548 -55.544 1.00 85.69 267 ASN A O 1
ATOM 2047 N N . PRO A 1 268 ? 34.893 -8.507 -54.694 1.00 76.62 268 PRO A N 1
ATOM 2048 C CA . PRO A 1 268 ? 36.221 -8.948 -54.277 1.00 76.62 268 PRO A CA 1
ATOM 2049 C C . PRO A 1 268 ? 37.147 -9.050 -55.492 1.00 76.62 268 PRO A C 1
ATOM 2051 O O . PRO A 1 268 ? 36.945 -9.869 -56.392 1.00 76.62 268 PRO A O 1
ATOM 2054 N N . THR A 1 269 ? 38.168 -8.193 -55.536 1.00 58.69 269 THR A N 1
ATOM 2055 C CA . THR A 1 269 ? 39.043 -8.070 -56.707 1.00 58.69 269 THR A CA 1
ATOM 2056 C C . THR A 1 269 ? 39.982 -9.274 -56.786 1.00 58.69 269 THR A C 1
ATOM 2058 O O . THR A 1 269 ? 40.932 -9.393 -56.010 1.00 58.69 269 THR A O 1
ATOM 2061 N N . THR A 1 270 ? 39.730 -10.175 -57.741 1.00 46.66 270 THR A N 1
ATOM 2062 C CA . THR A 1 270 ? 40.518 -11.395 -57.978 1.00 46.66 270 THR A CA 1
ATOM 2063 C C . THR A 1 270 ? 41.940 -11.072 -58.436 1.00 46.66 270 THR A C 1
ATOM 2065 O O . THR A 1 270 ? 42.266 -11.054 -59.625 1.00 46.66 270 THR A O 1
ATOM 2068 N N . THR A 1 271 ? 42.816 -10.847 -57.457 1.00 39.41 271 THR A N 1
ATOM 2069 C CA . THR A 1 271 ? 44.251 -10.635 -57.662 1.00 39.41 271 THR A CA 1
ATOM 2070 C C . THR A 1 271 ? 44.867 -11.911 -58.226 1.00 39.41 271 THR A C 1
ATOM 2072 O O . THR A 1 271 ? 45.195 -12.850 -57.505 1.00 39.41 271 THR A O 1
ATOM 2075 N N . THR A 1 272 ? 44.982 -11.960 -59.552 1.00 36.94 272 THR A N 1
ATOM 2076 C CA . THR A 1 272 ? 45.545 -13.100 -60.277 1.00 36.94 272 THR A CA 1
ATOM 2077 C C . THR A 1 272 ? 47.063 -13.060 -60.160 1.00 36.94 272 THR A C 1
ATOM 2079 O O . THR A 1 272 ? 47.740 -12.380 -60.931 1.00 36.94 272 THR A O 1
ATOM 2082 N N . THR A 1 273 ? 47.610 -13.776 -59.179 1.00 34.97 273 THR A N 1
ATOM 2083 C CA . THR A 1 273 ? 49.056 -13.845 -58.938 1.00 34.97 273 THR A CA 1
ATOM 2084 C C . THR A 1 273 ? 49.746 -14.673 -60.026 1.00 34.97 273 THR A C 1
ATOM 2086 O O . THR A 1 273 ? 49.924 -15.883 -59.898 1.00 34.97 273 THR A O 1
ATOM 2089 N N . THR A 1 274 ? 50.141 -14.030 -61.127 1.00 36.78 274 THR A N 1
ATOM 2090 C CA . THR A 1 274 ? 50.927 -14.664 -62.195 1.00 36.78 274 THR A CA 1
ATOM 2091 C C . THR A 1 274 ? 52.360 -14.925 -61.730 1.00 36.78 274 THR A C 1
ATOM 2093 O O . THR A 1 274 ? 53.250 -14.096 -61.926 1.00 36.78 274 THR A O 1
ATOM 2096 N N . THR A 1 275 ? 52.595 -16.086 -61.120 1.00 34.03 275 THR A N 1
ATOM 2097 C CA . THR A 1 275 ? 53.940 -16.554 -60.759 1.00 34.03 275 THR A CA 1
ATOM 2098 C C . THR A 1 275 ? 54.745 -16.880 -62.017 1.00 34.03 275 THR A C 1
ATOM 2100 O O . THR A 1 275 ? 54.518 -17.896 -62.673 1.00 34.03 275 THR A O 1
ATOM 2103 N N . THR A 1 276 ? 55.714 -16.030 -62.354 1.00 39.03 276 THR A N 1
ATOM 2104 C CA . THR A 1 276 ? 56.696 -16.283 -63.414 1.00 39.03 276 THR A CA 1
ATOM 2105 C C . THR A 1 276 ? 57.753 -17.286 -62.951 1.00 39.03 276 THR A C 1
ATOM 2107 O O . THR A 1 276 ? 58.729 -16.930 -62.294 1.00 39.03 276 THR A O 1
ATOM 2110 N N . THR A 1 277 ? 57.584 -18.553 -63.327 1.00 32.03 277 THR A N 1
ATOM 2111 C CA . THR A 1 277 ? 58.598 -19.597 -63.118 1.00 32.03 277 THR A CA 1
ATOM 2112 C C . THR A 1 277 ? 59.816 -19.358 -64.026 1.00 32.03 277 THR A C 1
ATOM 2114 O O . THR A 1 277 ? 59.647 -19.316 -65.248 1.00 32.03 277 THR A O 1
ATOM 2117 N N . PRO A 1 278 ? 61.047 -19.227 -63.493 1.00 44.47 278 PRO A N 1
ATOM 2118 C CA . PRO A 1 278 ? 62.256 -19.204 -64.312 1.00 44.47 278 PRO A CA 1
ATOM 2119 C C . PRO A 1 278 ? 62.594 -20.610 -64.831 1.00 44.47 278 PRO A C 1
ATOM 2121 O O . PRO A 1 278 ? 62.392 -21.607 -64.140 1.00 44.47 278 PRO A O 1
ATOM 2124 N N . SER A 1 279 ? 63.127 -20.688 -66.051 1.00 36.41 279 SER A N 1
ATOM 2125 C CA . SER A 1 279 ? 63.539 -21.953 -66.673 1.00 36.41 279 SER A CA 1
ATOM 2126 C C . SER A 1 279 ? 64.924 -22.403 -66.194 1.00 36.41 279 SER A C 1
ATOM 2128 O O . SER A 1 279 ? 65.850 -21.592 -66.168 1.00 36.41 279 SER A O 1
ATOM 2130 N N . THR A 1 280 ? 65.075 -23.700 -65.909 1.00 35.91 280 THR A N 1
ATOM 2131 C CA . THR A 1 280 ? 66.364 -24.375 -65.680 1.00 35.91 280 THR A CA 1
ATOM 2132 C C . THR A 1 280 ? 66.379 -25.698 -66.448 1.00 35.91 280 THR A C 1
ATOM 2134 O O . THR A 1 280 ? 65.379 -26.413 -66.483 1.00 35.91 280 THR A O 1
ATOM 2137 N N . THR A 1 281 ? 67.514 -26.010 -67.074 1.00 34.44 281 THR A N 1
ATOM 2138 C CA . THR A 1 281 ? 67.660 -27.051 -68.102 1.00 34.44 281 THR A CA 1
ATOM 2139 C C . THR A 1 281 ? 68.410 -28.284 -67.582 1.00 34.44 281 THR A C 1
ATOM 2141 O O . THR A 1 281 ? 69.476 -28.121 -66.998 1.00 34.44 281 THR A O 1
ATOM 2144 N N . GLU A 1 282 ? 67.898 -29.483 -67.912 1.00 37.06 282 GLU A N 1
ATOM 2145 C CA . GLU A 1 282 ? 68.578 -30.804 -67.859 1.00 37.06 282 GLU A CA 1
ATOM 2146 C C . GLU A 1 282 ? 69.006 -31.325 -66.451 1.00 37.06 282 GLU A C 1
ATOM 2148 O O . GLU A 1 282 ? 69.078 -30.574 -65.486 1.00 37.06 282 GLU A O 1
ATOM 2153 N N . ALA A 1 283 ? 69.218 -32.631 -66.206 1.00 33.66 283 ALA A N 1
ATOM 2154 C CA . ALA A 1 283 ? 69.302 -33.794 -67.106 1.00 33.66 283 ALA A CA 1
ATOM 2155 C C . ALA A 1 283 ? 68.799 -35.115 -66.447 1.00 33.66 283 ALA A C 1
ATOM 2157 O O . ALA A 1 283 ? 68.846 -35.231 -65.229 1.00 33.66 283 ALA A O 1
ATOM 2158 N N . THR A 1 284 ? 68.439 -36.113 -67.277 1.00 33.44 284 THR A N 1
ATOM 2159 C CA . THR A 1 284 ? 68.845 -37.553 -67.215 1.00 33.44 284 THR A CA 1
ATOM 2160 C C . THR A 1 284 ? 68.672 -38.398 -65.921 1.00 33.44 284 THR A C 1
ATOM 2162 O O . THR A 1 284 ? 69.126 -37.991 -64.865 1.00 33.44 284 THR A O 1
ATOM 2165 N N . THR A 1 285 ? 68.223 -39.675 -65.888 1.00 32.84 285 THR A N 1
ATOM 2166 C CA . THR A 1 285 ? 67.546 -40.636 -66.815 1.00 32.84 285 THR A CA 1
ATOM 2167 C C . THR A 1 285 ? 67.245 -41.954 -66.041 1.00 32.84 285 THR A C 1
ATOM 2169 O O . THR A 1 285 ? 68.055 -42.337 -65.202 1.00 32.84 285 THR A O 1
ATOM 2172 N N . THR A 1 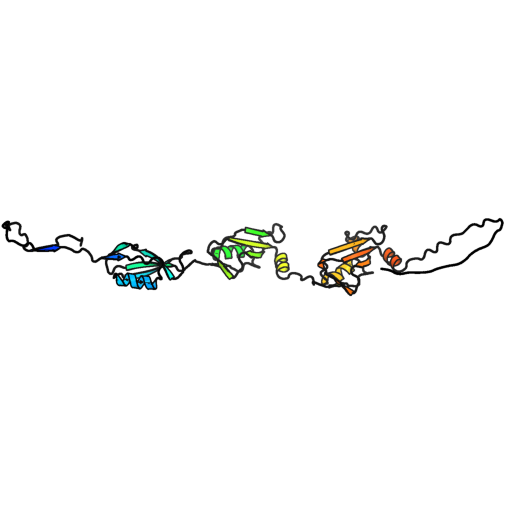286 ? 66.187 -42.717 -66.402 1.00 33.75 286 THR A N 1
ATOM 2173 C CA . THR A 1 286 ? 65.825 -44.098 -65.917 1.00 33.75 286 THR A CA 1
ATOM 2174 C C . THR A 1 286 ? 65.494 -44.251 -64.410 1.00 33.75 286 THR A C 1
ATOM 2176 O O . THR A 1 286 ? 65.814 -43.366 -63.632 1.00 33.75 286 THR A O 1
ATOM 2179 N N . VAL A 1 287 ? 64.801 -45.289 -63.897 1.00 41.00 287 VAL A N 1
ATOM 2180 C CA . VAL A 1 287 ? 64.337 -46.621 -64.394 1.00 41.00 287 VAL A CA 1
ATOM 2181 C C . VAL A 1 287 ? 62.837 -46.826 -64.009 1.00 41.00 287 VAL A C 1
ATOM 2183 O O . VAL A 1 287 ? 62.435 -46.279 -62.985 1.00 41.00 287 VAL A O 1
ATOM 2186 N N . PRO A 1 288 ? 61.995 -47.572 -64.766 1.00 53.16 288 PRO A N 1
ATOM 2187 C CA . PRO A 1 288 ? 60.559 -47.770 -64.461 1.00 53.16 288 PRO A CA 1
ATOM 2188 C C . PRO A 1 288 ? 60.208 -49.096 -63.733 1.00 53.16 288 PRO A C 1
ATOM 2190 O O . PRO A 1 288 ? 61.071 -49.956 -63.573 1.00 53.16 288 PRO A O 1
ATOM 2193 N N . SER A 1 289 ? 58.898 -49.303 -63.469 1.00 37.06 289 SER A N 1
ATOM 2194 C CA . SER A 1 289 ? 58.227 -50.579 -63.085 1.00 37.06 289 SER A CA 1
ATOM 2195 C C . SER A 1 289 ? 58.427 -51.045 -61.621 1.00 37.06 289 SER A C 1
ATOM 2197 O O . SER A 1 289 ? 59.482 -50.795 -61.053 1.00 37.06 289 SER A O 1
ATOM 2199 N N . THR A 1 290 ? 57.505 -51.723 -60.910 1.00 35.84 290 THR A N 1
ATOM 2200 C CA . THR A 1 290 ? 56.076 -52.134 -61.088 1.00 35.84 290 THR A CA 1
ATOM 2201 C C . THR A 1 290 ? 55.448 -52.224 -59.656 1.00 35.84 290 THR A C 1
ATOM 2203 O O . THR A 1 290 ? 56.214 -52.287 -58.697 1.00 35.84 290 THR A O 1
ATOM 2206 N N . THR A 1 291 ? 54.131 -52.140 -59.384 1.00 38.66 291 THR A N 1
ATOM 2207 C CA . THR A 1 291 ? 53.175 -53.285 -59.265 1.00 38.66 291 THR A CA 1
ATOM 2208 C C . THR A 1 291 ? 51.885 -52.835 -58.532 1.00 38.66 291 THR A C 1
ATOM 2210 O O . THR A 1 291 ? 51.985 -52.246 -57.461 1.00 38.66 291 THR A O 1
ATOM 2213 N N . GLU A 1 292 ? 50.707 -53.160 -59.081 1.00 41.12 292 GLU A N 1
ATOM 2214 C CA . GLU A 1 292 ? 49.362 -53.221 -58.436 1.00 41.12 292 GLU A CA 1
ATOM 2215 C C . GLU A 1 292 ? 49.058 -54.673 -57.964 1.00 41.12 292 GLU A C 1
ATOM 2217 O O . GLU A 1 292 ? 49.795 -55.565 -58.400 1.00 41.12 292 GLU A O 1
ATOM 2222 N N . PRO A 1 293 ? 47.979 -54.991 -57.197 1.00 54.66 293 PRO A N 1
ATOM 2223 C CA . PRO A 1 293 ? 46.863 -54.151 -56.722 1.00 54.66 293 PRO A CA 1
ATOM 2224 C C . PRO A 1 293 ? 46.917 -53.972 -55.169 1.00 54.66 293 PRO A C 1
ATOM 2226 O O . PRO A 1 293 ? 47.939 -53.444 -54.740 1.00 54.66 293 PRO A O 1
ATOM 2229 N N . ASP A 1 294 ? 45.999 -54.271 -54.224 1.00 47.28 294 ASP A N 1
ATOM 2230 C CA . ASP A 1 294 ? 44.674 -54.943 -54.119 1.00 47.28 294 ASP A CA 1
ATOM 2231 C C . ASP A 1 294 ? 43.894 -54.424 -52.860 1.00 47.28 294 ASP A C 1
ATOM 2233 O O . ASP A 1 294 ? 44.517 -53.771 -52.017 1.00 47.28 294 ASP A O 1
ATOM 2237 N N . PRO A 1 295 ? 42.559 -54.650 -52.710 1.00 65.25 295 PRO A N 1
ATOM 2238 C CA . PRO A 1 295 ? 41.707 -53.974 -51.707 1.00 65.25 295 PRO A CA 1
ATOM 2239 C C . PRO A 1 295 ? 41.133 -54.921 -50.607 1.00 65.25 295 PRO A C 1
ATOM 2241 O O . PRO A 1 295 ? 41.811 -55.856 -50.197 1.00 65.25 295 PRO A O 1
ATOM 2244 N N . THR A 1 296 ? 39.870 -54.702 -50.173 1.00 42.06 296 THR A N 1
ATOM 2245 C CA . THR A 1 296 ? 39.039 -55.459 -49.180 1.00 42.06 296 THR A CA 1
ATOM 2246 C C . THR A 1 296 ? 39.395 -55.257 -47.688 1.00 42.06 296 THR A C 1
ATOM 2248 O O . THR A 1 296 ? 40.561 -55.059 -47.371 1.00 42.06 296 THR A O 1
ATOM 2251 N N . GLU A 1 297 ? 38.479 -55.254 -46.698 1.00 53.28 297 GLU A N 1
ATOM 2252 C CA . GLU A 1 297 ? 36.989 -55.170 -46.627 1.00 53.28 297 GLU A CA 1
ATOM 2253 C C . GLU A 1 297 ? 36.547 -54.622 -45.214 1.00 53.28 297 GLU A C 1
ATOM 2255 O O . GLU A 1 297 ? 37.440 -54.241 -44.451 1.00 53.28 297 GLU A O 1
ATOM 2260 N N . PRO A 1 298 ? 35.238 -54.472 -44.861 1.00 61.94 298 PRO A N 1
ATOM 2261 C CA . PRO A 1 298 ? 34.763 -53.625 -43.737 1.00 61.94 298 PRO A CA 1
ATOM 2262 C C . PRO A 1 298 ? 34.106 -54.368 -42.529 1.00 61.94 298 PRO A C 1
ATOM 2264 O O . PRO A 1 298 ? 34.225 -55.580 -42.410 1.00 61.94 298 PRO A O 1
ATOM 2267 N N . GLU A 1 299 ? 33.374 -53.595 -41.696 1.00 50.50 299 GLU A N 1
ATOM 2268 C CA . GLU A 1 299 ? 32.342 -53.968 -40.682 1.00 50.50 299 GLU A CA 1
ATOM 2269 C C . GLU A 1 299 ? 32.820 -54.697 -39.394 1.00 50.50 299 GLU A C 1
ATOM 2271 O O . GLU A 1 299 ? 33.474 -55.730 -39.435 1.00 50.50 299 GLU A O 1
ATOM 2276 N N . GLU A 1 300 ? 32.716 -54.038 -38.225 1.00 44.84 300 GLU A N 1
ATOM 2277 C CA . GLU A 1 300 ? 31.663 -54.164 -37.171 1.00 44.84 300 GLU A CA 1
ATOM 2278 C C . GLU A 1 300 ? 31.981 -55.242 -36.098 1.00 44.84 300 GLU A C 1
ATOM 2280 O O . GLU A 1 300 ? 32.795 -56.133 -36.355 1.00 44.84 300 GLU A O 1
ATOM 2285 N N . PRO A 1 301 ? 31.367 -55.212 -34.889 1.00 63.75 301 PRO A N 1
ATOM 2286 C CA . PRO A 1 301 ? 30.469 -54.196 -34.306 1.00 63.75 301 PRO A CA 1
ATOM 2287 C C . PRO A 1 301 ? 31.054 -53.427 -33.095 1.00 63.75 301 PRO A C 1
ATOM 2289 O O . PRO A 1 301 ? 32.036 -53.902 -32.479 1.00 63.75 301 PRO A O 1
#

Secondary structure (DSSP, 8-state):
--EEEEEEEES---S-----TTTPPPEEEEEE-S-EEEPP--TTSBHHHHHHHHHHTT-EEEEEEE--SSSPTTBEEEEESPTT-EEETTPEEEEEEE-----EEPP--TTSBHHHHHHHHHHTT-EEEEEEETTSSPPPGGG-EEEEEESPTT-EE-TT-EEEEEEE-HHHHHHHHS-----SSEEPP--TTSBHHHHHHHHGGGT---EEEEESSTT----TTSTTTTTT-EEEEEESPTT-EE-TTT-EEEEEE-HHHHHHHHS---------PPP----------------------